Protein AF-A0A1D2M9I6-F1 (afdb_monomer_lite)

Radius of gyration: 25.7 Å; chains: 1; bounding box: 91×36×75 Å

Foldseek 3Di:
DDPDPVVPDDVPDDDDPVNVVVVCVVVPDDPVVVVVLVVVLVVLLVCLVVVPPVVVSLVVCVVVLAQDDLSNNLSLLLQCVPPDPVSVVSSLVSLVPHDPVRVVVLLVSLLVQCPDPDLSSVLSSLVSCLSSVPPVCLVVLLCCLPDPPDPNSVVSSLVSLVVDPNSVVSSVVVVCVVVVVVVVVVVPPDDDDDDDDDDDD

pLDDT: mean 81.78, std 19.04, range [29.3, 98.25]

Sequence (201 aa):
MQIMDEQRFRRNSIVTVFQFILFLRPYETSFKRLVDDVAEEELTIQKLSTIEKLDETLKDLTTSGSVPPKTVFVHLVRLLVHDDFDIRESVGQYFEESSCSRRRSIIQNCVEMLESDAPVDRHSSVILLTMLNSTETLDAIAYLAQTDPDSHVREVAKQMLLRQKEGDRMHQQLTLSTNGFQGLLARNGYYQSTFTSHKLL

Secondary structure (DSSP, 8-state):
-----GGGS-TT----HHHHHHHHGGG---HHHHHHHHHHHHHHHHHHHH-TTHHHHHHHHHHT-SPPPHHHHHHHHHGGG-S-HHHHHHHHHHHHT--HHHHHHHHHHHHHHTT-SSHHHHHHHHHHHHHHT-GGGHHHHHHHHHH-SSHHHHHHHHHHHHHSHHHHHHHHHHHHHHHHHHHHHHTTS------------

Organism: Orchesella cincta (NCBI:txid48709)

InterPro domains:
  IPR011989 Armadillo-like helical [G3DSA:1.25.10.10] (19-177)
  IPR016024 Armadillo-type fold [SSF48371] (63-163)
  IPR026136 RIPOR family member 3 [PTHR15829] (3-174)

Structure (mmCIF, N/CA/C/O backbone):
data_AF-A0A1D2M9I6-F1
#
_entry.id   AF-A0A1D2M9I6-F1
#
loop_
_atom_site.group_PDB
_atom_site.id
_atom_site.type_symbol
_atom_site.label_atom_id
_atom_site.label_alt_id
_atom_site.label_comp_id
_atom_site.label_asym_id
_atom_site.label_entity_id
_atom_site.label_seq_id
_atom_site.pdbx_PDB_ins_code
_atom_site.Cartn_x
_atom_site.Cartn_y
_atom_site.Cartn_z
_atom_site.occupancy
_atom_site.B_iso_or_equiv
_atom_site.auth_seq_id
_atom_site.auth_comp_id
_atom_site.auth_asym_id
_atom_site.auth_atom_id
_atom_site.pdbx_PDB_model_num
ATOM 1 N N . MET A 1 1 ? -8.710 22.067 -16.977 1.00 29.30 1 MET A N 1
ATOM 2 C CA . MET A 1 1 ? -8.657 21.494 -18.338 1.00 29.30 1 MET A CA 1
ATOM 3 C C . MET A 1 1 ? -8.969 20.017 -18.200 1.00 29.30 1 MET A C 1
ATOM 5 O O . MET A 1 1 ? -8.184 19.289 -17.614 1.00 29.30 1 MET A O 1
ATOM 9 N N . GLN A 1 2 ? -10.186 19.640 -18.576 1.00 42.81 2 GLN A N 1
ATOM 10 C CA . GLN A 1 2 ? -10.770 18.321 -18.362 1.00 42.81 2 GLN A CA 1
ATOM 11 C C . GLN A 1 2 ? -10.251 17.391 -19.461 1.00 42.81 2 GLN A C 1
ATOM 13 O O . GLN A 1 2 ? -10.673 17.497 -20.608 1.00 42.81 2 GLN A O 1
ATOM 18 N N . ILE A 1 3 ? -9.274 16.546 -19.140 1.00 41.72 3 ILE A N 1
ATOM 19 C CA . ILE A 1 3 ? -8.732 15.567 -20.085 1.00 41.72 3 ILE A CA 1
ATOM 20 C C . ILE A 1 3 ? -8.846 14.202 -19.430 1.00 41.72 3 ILE A C 1
ATOM 22 O O . ILE A 1 3 ? -7.914 13.734 -18.793 1.00 41.72 3 ILE A O 1
ATOM 26 N N . MET A 1 4 ? -10.051 13.648 -19.539 1.00 42.41 4 MET A N 1
ATOM 27 C CA . MET A 1 4 ? -10.369 12.252 -19.843 1.00 42.41 4 MET A CA 1
ATOM 28 C C . MET A 1 4 ? -11.854 12.069 -19.544 1.00 42.41 4 MET A C 1
ATOM 30 O O . MET A 1 4 ? -12.280 11.960 -18.401 1.00 42.41 4 MET A O 1
ATOM 34 N N . ASP A 1 5 ? -12.657 12.100 -20.601 1.00 40.44 5 ASP A N 1
ATOM 35 C CA . ASP A 1 5 ? -14.023 11.601 -20.553 1.00 40.44 5 ASP A CA 1
ATOM 36 C C . ASP A 1 5 ? -13.911 10.076 -20.404 1.00 40.44 5 ASP A C 1
ATOM 38 O O . ASP A 1 5 ? -13.690 9.368 -21.391 1.00 40.44 5 ASP A O 1
ATOM 42 N N . GLU A 1 6 ? -13.965 9.571 -19.165 1.00 46.25 6 GLU A N 1
ATOM 43 C CA . GLU A 1 6 ? -13.942 8.130 -18.843 1.00 46.25 6 GLU A CA 1
ATOM 44 C C . GLU A 1 6 ? -14.984 7.338 -19.656 1.00 46.25 6 GLU A C 1
ATOM 46 O O . GLU A 1 6 ? -14.835 6.139 -19.881 1.00 46.25 6 GLU A O 1
ATOM 51 N N . GLN A 1 7 ? -16.002 8.020 -20.190 1.00 46.25 7 GLN A N 1
ATOM 52 C CA . GLN A 1 7 ? -17.031 7.469 -21.071 1.00 46.25 7 GLN A CA 1
ATOM 53 C C . GLN A 1 7 ? -16.511 7.020 -22.450 1.00 46.25 7 GLN A C 1
ATOM 55 O O . GLN A 1 7 ? -17.190 6.250 -23.134 1.00 46.25 7 GLN A O 1
ATOM 60 N N . ARG A 1 8 ? -15.333 7.476 -22.910 1.00 48.75 8 ARG A N 1
ATOM 61 C CA . ARG A 1 8 ? -14.842 7.170 -24.272 1.00 48.75 8 ARG A CA 1
ATOM 62 C C . ARG A 1 8 ? -14.052 5.875 -24.402 1.00 48.75 8 ARG A C 1
ATOM 64 O O . ARG A 1 8 ? -13.964 5.351 -25.511 1.00 48.75 8 ARG A O 1
ATOM 71 N N . PHE A 1 9 ? -13.522 5.332 -23.312 1.00 49.16 9 PHE A N 1
ATOM 72 C CA . PHE A 1 9 ? -12.824 4.051 -23.332 1.00 49.16 9 PHE A CA 1
ATOM 73 C C . PHE A 1 9 ? -13.590 3.039 -22.496 1.00 49.16 9 PHE A C 1
ATOM 75 O O . PHE A 1 9 ? -13.481 2.994 -21.275 1.00 49.16 9 PHE A O 1
ATOM 82 N N . ARG A 1 10 ? -14.355 2.174 -23.172 1.00 54.56 10 ARG A N 1
ATOM 83 C CA . ARG A 1 10 ? -14.866 0.973 -22.511 1.00 54.56 10 ARG A CA 1
ATOM 84 C C . ARG A 1 10 ? -13.657 0.165 -22.038 1.00 54.56 10 ARG A C 1
ATOM 86 O O . ARG A 1 10 ? -12.736 -0.055 -22.835 1.00 54.56 10 ARG A O 1
ATOM 93 N N . ARG A 1 11 ? -13.666 -0.295 -20.782 1.00 51.25 11 ARG A N 1
ATOM 94 C CA . ARG A 1 11 ? -12.730 -1.329 -20.306 1.00 51.25 11 ARG A CA 1
ATOM 95 C C . ARG A 1 11 ? -12.695 -2.446 -21.368 1.00 51.25 11 ARG A C 1
ATOM 97 O O . ARG A 1 11 ? -13.758 -2.901 -21.787 1.00 51.25 11 ARG A O 1
ATOM 104 N N . ASN A 1 12 ? -11.500 -2.816 -21.837 1.00 58.47 12 ASN A N 1
ATOM 105 C CA . ASN A 1 12 ? -11.229 -3.791 -22.918 1.00 58.47 12 ASN A CA 1
ATOM 106 C C . ASN A 1 12 ? -11.384 -3.302 -24.376 1.00 58.47 12 ASN A C 1
ATOM 108 O O . ASN A 1 12 ? -11.627 -4.105 -25.278 1.00 58.47 12 ASN A O 1
ATOM 112 N N . SER A 1 13 ? -11.223 -2.007 -24.650 1.00 69.94 13 SER A N 1
ATOM 113 C CA . SER A 1 13 ? -11.160 -1.520 -26.037 1.00 69.94 13 SER A CA 1
ATOM 114 C C . SER A 1 13 ? -9.840 -1.930 -26.707 1.00 69.94 13 SER A C 1
ATOM 116 O O . SER A 1 13 ? -8.766 -1.584 -26.220 1.00 69.94 13 SER A O 1
ATOM 118 N N . ILE A 1 14 ? -9.910 -2.638 -27.839 1.00 77.81 14 ILE A N 1
ATOM 119 C CA . ILE A 1 14 ? -8.731 -2.942 -28.661 1.00 77.81 14 ILE A CA 1
ATOM 120 C C . ILE A 1 14 ? -8.276 -1.644 -29.331 1.00 77.81 14 ILE A C 1
ATOM 122 O O . ILE A 1 14 ? -8.992 -1.083 -30.161 1.00 77.81 14 ILE A O 1
ATOM 126 N N . VAL A 1 15 ? -7.082 -1.177 -28.975 1.00 78.19 15 VAL A N 1
ATOM 127 C CA . VAL A 1 15 ? -6.418 -0.049 -29.631 1.00 78.19 15 VAL A CA 1
ATOM 128 C C . VAL A 1 15 ? -5.265 -0.548 -30.481 1.00 78.19 15 VAL A C 1
ATOM 130 O O . VAL A 1 15 ? -4.521 -1.449 -30.101 1.00 78.19 15 VAL A O 1
ATOM 133 N N . THR A 1 16 ? -5.102 0.054 -31.650 1.00 83.44 16 THR A N 1
ATOM 134 C CA . THR A 1 16 ? -3.906 -0.167 -32.463 1.00 83.44 16 THR A CA 1
ATOM 135 C C . THR A 1 16 ? -2.711 0.552 -31.842 1.00 83.44 16 THR A C 1
ATOM 137 O O . THR A 1 16 ? -2.857 1.611 -31.227 1.00 83.44 16 THR A O 1
ATOM 140 N N . VAL A 1 17 ? -1.504 0.034 -32.084 1.00 76.06 17 VAL A N 1
ATOM 141 C CA . VAL A 1 17 ? -0.246 0.702 -31.701 1.00 76.06 17 VAL A CA 1
ATOM 142 C C . VAL A 1 17 ? -0.203 2.140 -32.237 1.00 76.06 17 VAL A C 1
ATOM 144 O O . VAL A 1 17 ? 0.244 3.048 -31.547 1.00 76.06 17 VAL A O 1
ATOM 147 N N . PHE A 1 18 ? -0.748 2.384 -33.433 1.00 76.69 18 PHE A N 1
ATOM 148 C CA . PHE A 1 18 ? -0.826 3.722 -34.019 1.00 76.69 18 PHE A CA 1
ATOM 149 C C . PHE A 1 18 ? -1.742 4.676 -33.234 1.00 76.69 18 PHE A C 1
ATOM 151 O O . PHE A 1 18 ? -1.353 5.810 -32.960 1.00 76.69 18 PHE A O 1
ATOM 158 N N . GLN A 1 19 ? -2.936 4.228 -32.829 1.00 82.12 19 GLN A N 1
ATOM 159 C CA . GLN A 1 19 ? -3.841 5.022 -31.984 1.00 82.12 19 GLN A CA 1
ATOM 160 C C . GLN A 1 19 ? -3.219 5.316 -30.617 1.00 82.12 19 GLN A C 1
ATOM 162 O O . GLN A 1 19 ? -3.353 6.430 -30.114 1.00 82.12 19 GLN A O 1
ATOM 167 N N . PHE A 1 20 ? -2.497 4.348 -30.053 1.00 75.69 20 PHE A N 1
ATOM 168 C CA . PHE A 1 20 ? -1.769 4.526 -28.803 1.00 75.69 20 PHE A CA 1
ATOM 169 C C . PHE A 1 20 ? -0.630 5.551 -28.942 1.00 75.69 20 PHE A C 1
ATOM 171 O O . PHE A 1 20 ? -0.528 6.472 -28.141 1.00 75.69 20 PHE A O 1
ATOM 178 N N . ILE A 1 21 ? 0.166 5.490 -30.015 1.00 74.06 21 ILE A N 1
ATOM 179 C CA . ILE A 1 21 ? 1.213 6.489 -30.298 1.00 74.06 21 ILE A CA 1
ATOM 180 C C . ILE A 1 21 ? 0.618 7.895 -30.477 1.00 74.06 21 ILE A C 1
ATOM 182 O O . ILE A 1 21 ? 1.176 8.870 -29.977 1.00 74.06 21 ILE A O 1
ATOM 186 N N . LEU A 1 22 ? -0.516 8.023 -31.175 1.00 78.06 22 LEU A N 1
ATOM 187 C CA . LEU A 1 22 ? -1.203 9.310 -31.325 1.00 78.06 22 LEU A CA 1
ATOM 188 C C . LEU A 1 22 ? -1.714 9.856 -29.991 1.00 78.06 22 LEU A C 1
ATOM 190 O O . LEU A 1 22 ? -1.636 11.063 -29.773 1.00 78.06 22 LEU A O 1
ATOM 194 N N . PHE A 1 23 ? -2.199 8.982 -29.108 1.00 75.81 23 PHE A N 1
ATOM 195 C CA . PHE A 1 23 ? -2.593 9.350 -27.752 1.00 75.81 23 PHE A CA 1
ATOM 196 C C . PHE A 1 23 ? -1.407 9.868 -26.933 1.00 75.81 23 PHE A C 1
ATOM 198 O O . PHE A 1 23 ? -1.563 10.826 -26.188 1.00 75.81 23 PHE A O 1
ATOM 205 N N . LEU A 1 24 ? -0.221 9.283 -27.109 1.00 72.31 24 LEU A N 1
ATOM 206 C CA . LEU A 1 24 ? 0.986 9.668 -26.376 1.00 72.31 24 LEU A CA 1
ATOM 207 C C . LEU A 1 24 ? 1.662 10.940 -26.906 1.00 72.31 24 LEU A C 1
ATOM 209 O O . LEU A 1 24 ? 2.415 11.585 -26.182 1.00 72.31 24 LEU A O 1
ATOM 213 N N . ARG A 1 25 ? 1.376 11.335 -28.152 1.00 72.31 25 ARG A N 1
ATOM 214 C CA . ARG A 1 25 ? 1.980 12.501 -28.819 1.00 72.31 25 ARG A CA 1
ATOM 215 C C . ARG A 1 25 ? 1.940 13.814 -28.002 1.00 72.31 25 ARG A C 1
ATOM 217 O O . ARG A 1 25 ? 2.932 14.533 -28.066 1.00 72.31 25 ARG A O 1
ATOM 224 N N . PRO A 1 26 ? 0.874 14.157 -27.249 1.00 71.25 26 PRO A N 1
ATOM 225 C CA . PRO A 1 26 ? 0.827 15.377 -26.438 1.00 71.25 26 PRO A CA 1
ATOM 226 C C . PRO A 1 26 ? 1.723 15.355 -25.193 1.00 71.25 26 PRO A C 1
ATOM 228 O O . PRO A 1 26 ? 1.931 16.404 -24.597 1.00 71.25 26 PRO A O 1
ATOM 231 N N . TYR A 1 27 ? 2.216 14.186 -24.775 1.00 67.62 27 TYR A N 1
ATOM 232 C CA . TYR A 1 27 ? 2.941 14.027 -23.513 1.00 67.62 27 TYR A CA 1
ATOM 233 C C . TYR A 1 27 ? 4.459 14.221 -23.652 1.00 67.62 27 TYR A C 1
ATOM 235 O O . TYR A 1 27 ? 5.160 14.079 -22.660 1.00 67.62 27 TYR A O 1
ATOM 243 N N . GLU A 1 28 ? 4.971 14.515 -24.858 1.00 65.38 28 GLU 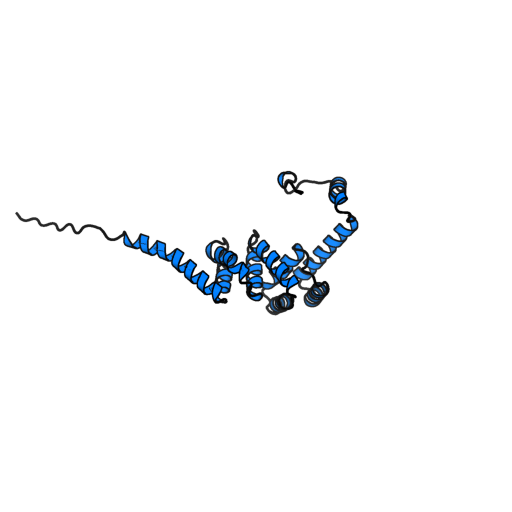A N 1
ATOM 244 C CA . GLU A 1 28 ? 6.403 14.696 -25.203 1.00 65.38 28 GLU A CA 1
ATOM 245 C C . GLU A 1 28 ? 7.358 13.555 -24.778 1.00 65.38 28 GLU A C 1
ATOM 247 O O . GLU A 1 28 ? 8.551 13.576 -25.082 1.00 65.38 28 GLU A O 1
ATOM 252 N N . THR A 1 29 ? 6.842 12.502 -24.147 1.00 68.62 29 THR A N 1
ATOM 253 C CA . THR A 1 29 ? 7.579 11.303 -23.767 1.00 68.62 29 THR A CA 1
ATOM 254 C C . THR A 1 29 ? 7.675 10.363 -24.962 1.00 68.62 29 THR A C 1
ATOM 256 O O . THR A 1 29 ? 6.676 10.043 -25.612 1.00 68.62 29 THR A O 1
ATOM 259 N N . SER A 1 30 ? 8.883 9.886 -25.270 1.00 78.94 30 SER A N 1
ATOM 260 C CA . SER A 1 30 ? 9.040 8.874 -26.313 1.00 78.94 30 SER A CA 1
ATOM 261 C C . SER A 1 30 ? 8.327 7.584 -25.892 1.00 78.94 30 SER A C 1
ATOM 263 O O . SER A 1 30 ? 8.414 7.163 -24.741 1.00 78.94 30 SER A O 1
ATOM 265 N N . PHE A 1 31 ? 7.641 6.924 -26.831 1.00 78.00 31 PHE A N 1
ATOM 266 C CA . PHE A 1 31 ? 7.010 5.620 -26.582 1.00 78.00 31 PHE A CA 1
ATOM 267 C C . PHE A 1 31 ? 7.999 4.620 -25.967 1.00 78.00 31 PHE A C 1
ATOM 269 O O . PHE A 1 31 ? 7.638 3.881 -25.061 1.00 78.00 31 PHE A O 1
ATOM 276 N N . LYS A 1 32 ? 9.265 4.659 -26.410 1.00 82.12 32 LYS A N 1
ATOM 277 C CA . LYS A 1 32 ? 10.344 3.851 -25.838 1.00 82.12 32 LYS A CA 1
ATOM 278 C C . LYS A 1 32 ? 10.474 4.073 -24.331 1.00 82.12 32 LYS A C 1
ATOM 280 O O . LYS A 1 32 ? 10.473 3.102 -23.596 1.00 82.12 32 LYS A O 1
ATOM 285 N N . ARG A 1 33 ? 10.536 5.329 -23.881 1.00 84.00 33 ARG A N 1
ATOM 286 C CA . ARG A 1 33 ? 10.664 5.646 -22.457 1.00 84.00 33 ARG A CA 1
ATOM 287 C C . ARG A 1 33 ? 9.474 5.133 -21.649 1.00 84.00 33 ARG A C 1
ATOM 289 O O . ARG A 1 33 ? 9.686 4.563 -20.600 1.00 84.00 33 ARG A O 1
ATOM 296 N N . LEU A 1 34 ? 8.252 5.252 -22.165 1.00 81.88 34 LEU A N 1
ATOM 297 C CA . LEU A 1 34 ? 7.074 4.705 -21.477 1.00 81.88 34 LEU A CA 1
ATOM 298 C C . LEU A 1 34 ? 7.120 3.178 -21.364 1.00 81.88 34 LEU A C 1
ATOM 300 O O . LEU A 1 34 ? 6.728 2.629 -20.343 1.00 81.88 34 LEU A O 1
ATOM 304 N N . VAL A 1 35 ? 7.585 2.492 -22.411 1.00 84.94 35 VAL A N 1
ATOM 305 C CA . VAL A 1 35 ? 7.782 1.037 -22.372 1.00 84.94 35 VAL A CA 1
ATOM 306 C C . VAL A 1 35 ? 8.876 0.664 -21.375 1.00 84.94 35 VAL A C 1
ATOM 308 O O . VAL A 1 35 ? 8.693 -0.293 -20.632 1.00 84.94 35 VAL A O 1
ATOM 311 N N . ASP A 1 36 ? 9.978 1.416 -21.345 1.00 88.25 36 ASP A N 1
ATOM 312 C CA . ASP A 1 36 ? 11.067 1.206 -20.391 1.00 88.25 36 ASP A CA 1
ATOM 313 C C . ASP A 1 36 ? 10.571 1.427 -18.945 1.00 88.25 36 ASP A C 1
ATOM 315 O O . ASP A 1 36 ? 10.758 0.546 -18.113 1.00 88.25 36 ASP A O 1
ATOM 319 N N . ASP A 1 37 ? 9.850 2.523 -18.671 1.00 87.88 37 ASP A N 1
ATOM 320 C CA . ASP A 1 37 ? 9.292 2.847 -17.347 1.00 87.88 37 ASP A CA 1
ATOM 321 C C . ASP A 1 37 ? 8.338 1.731 -16.862 1.00 87.88 37 ASP A C 1
ATOM 323 O O . ASP A 1 37 ? 8.448 1.247 -15.736 1.00 87.88 37 ASP A O 1
ATOM 327 N N . VAL A 1 38 ? 7.438 1.249 -17.732 1.00 88.38 38 VAL A N 1
ATOM 328 C CA . VAL A 1 38 ? 6.525 0.135 -17.407 1.00 88.38 38 VAL A CA 1
ATOM 329 C C . VAL A 1 38 ? 7.288 -1.174 -17.182 1.00 88.38 38 VAL A C 1
ATOM 331 O O . VAL A 1 38 ? 6.933 -1.947 -16.294 1.00 88.38 38 VAL A O 1
ATOM 334 N N . ALA A 1 39 ? 8.334 -1.444 -17.966 1.00 91.38 39 ALA A N 1
ATOM 335 C CA . ALA A 1 39 ? 9.158 -2.635 -17.786 1.00 91.38 39 ALA A CA 1
ATOM 336 C C . ALA A 1 39 ? 9.945 -2.595 -16.465 1.00 91.38 39 ALA A C 1
ATOM 338 O O . ALA A 1 39 ? 10.082 -3.626 -15.807 1.00 91.38 39 ALA A O 1
ATOM 339 N N . GLU A 1 40 ? 10.435 -1.422 -16.057 1.00 91.75 40 GLU A N 1
ATOM 340 C CA . GLU A 1 40 ? 11.099 -1.212 -14.768 1.00 91.75 40 GLU A CA 1
ATOM 341 C C . GLU A 1 40 ? 10.129 -1.375 -13.586 1.00 91.75 40 GLU A C 1
ATOM 343 O O . GLU A 1 40 ? 10.474 -2.025 -12.592 1.00 91.75 40 GLU A O 1
ATOM 348 N N . GLU A 1 41 ? 8.905 -0.846 -13.699 1.00 93.25 41 GLU A N 1
ATOM 349 C CA . GLU A 1 41 ? 7.839 -1.065 -12.714 1.00 93.25 41 GLU A CA 1
ATOM 350 C C . GLU A 1 41 ? 7.522 -2.556 -12.558 1.00 93.25 41 GLU A C 1
ATOM 352 O O . GLU A 1 41 ? 7.543 -3.074 -11.440 1.00 93.25 41 GLU A O 1
ATOM 357 N N . GLU A 1 42 ? 7.289 -3.261 -13.669 1.00 93.62 42 GLU A N 1
ATOM 358 C CA . GLU A 1 42 ? 6.959 -4.689 -13.662 1.00 93.62 42 GLU A CA 1
ATOM 359 C C . GLU A 1 42 ? 8.106 -5.533 -13.096 1.00 93.62 42 GLU A C 1
ATOM 361 O O . GLU A 1 42 ? 7.886 -6.412 -12.262 1.00 93.62 42 GLU A O 1
ATOM 366 N N . LEU A 1 43 ? 9.353 -5.228 -13.470 1.00 93.75 43 LEU A N 1
ATOM 367 C CA . LEU A 1 43 ? 10.528 -5.893 -12.908 1.00 93.75 43 LEU A CA 1
ATOM 368 C C . LEU A 1 43 ? 10.610 -5.693 -11.389 1.00 93.75 43 LEU A C 1
ATOM 370 O O . LEU A 1 43 ? 10.945 -6.623 -10.652 1.00 93.75 43 LEU A O 1
ATOM 374 N N . THR A 1 44 ? 10.303 -4.489 -10.908 1.00 94.44 44 THR A N 1
ATOM 375 C CA . THR A 1 44 ? 10.290 -4.189 -9.472 1.00 94.44 44 THR A CA 1
ATOM 376 C C . THR A 1 44 ? 9.176 -4.958 -8.764 1.00 94.44 44 THR A C 1
ATOM 378 O O . THR A 1 44 ? 9.417 -5.561 -7.720 1.00 94.44 44 THR A O 1
ATOM 381 N N . ILE A 1 45 ? 7.979 -5.017 -9.351 1.00 94.69 45 ILE A N 1
ATOM 382 C CA . ILE A 1 45 ? 6.852 -5.805 -8.832 1.00 94.69 45 ILE A CA 1
ATOM 383 C C . ILE A 1 45 ? 7.208 -7.291 -8.764 1.00 94.69 45 ILE A C 1
ATOM 385 O O . ILE A 1 45 ? 6.911 -7.943 -7.761 1.00 94.69 45 ILE A O 1
ATOM 389 N N . GLN A 1 46 ? 7.884 -7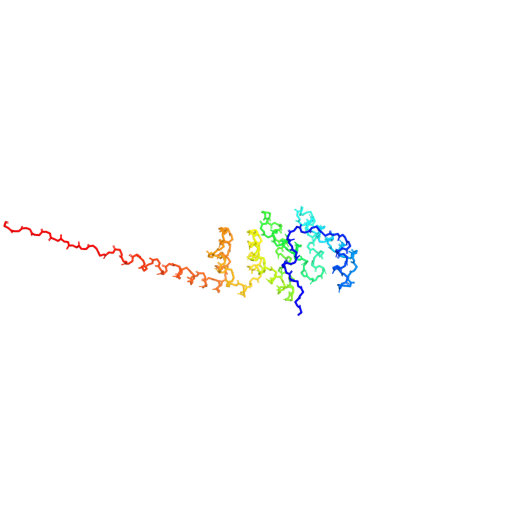.831 -9.777 1.00 93.69 46 GLN A N 1
ATOM 390 C CA . GLN A 1 46 ? 8.322 -9.224 -9.790 1.00 93.69 46 GLN A CA 1
ATOM 391 C C . GLN A 1 46 ? 9.305 -9.527 -8.648 1.00 93.69 46 GLN A C 1
ATOM 393 O O . GLN A 1 46 ? 9.150 -10.537 -7.955 1.00 93.69 46 GLN A O 1
ATOM 398 N N . LYS A 1 47 ? 10.281 -8.640 -8.402 1.00 94.31 47 LYS A N 1
ATOM 399 C CA . LYS A 1 47 ? 11.199 -8.756 -7.253 1.00 94.31 47 LYS A CA 1
ATOM 400 C C . LYS A 1 47 ? 10.444 -8.723 -5.925 1.00 94.31 47 LYS A C 1
ATOM 402 O O . LYS A 1 47 ? 10.636 -9.603 -5.096 1.00 94.31 47 LYS A O 1
ATOM 407 N N . LEU A 1 48 ? 9.526 -7.770 -5.749 1.00 94.50 48 LEU A N 1
ATOM 408 C CA . LEU A 1 48 ? 8.699 -7.681 -4.540 1.00 94.50 48 LEU A CA 1
ATOM 409 C C . LEU A 1 48 ? 7.807 -8.916 -4.343 1.00 94.50 48 LEU A C 1
ATOM 411 O O . LEU A 1 48 ? 7.599 -9.340 -3.214 1.00 94.50 48 LEU A O 1
ATOM 415 N N . SER A 1 49 ? 7.304 -9.509 -5.428 1.00 90.88 49 SER A N 1
ATOM 416 C CA . SER A 1 49 ? 6.401 -10.669 -5.375 1.00 90.88 49 SER A CA 1
ATOM 417 C C . SER A 1 49 ? 7.126 -11.981 -5.068 1.00 90.88 49 SER A C 1
ATOM 419 O O . SER A 1 49 ? 6.575 -12.850 -4.401 1.00 90.88 49 SER A O 1
ATOM 421 N N . THR A 1 50 ? 8.352 -12.138 -5.569 1.00 91.50 50 THR A N 1
ATOM 422 C CA . THR A 1 50 ? 9.220 -13.290 -5.256 1.00 91.50 50 THR A CA 1
ATOM 423 C C . THR A 1 50 ? 9.951 -13.118 -3.932 1.00 91.50 50 THR A C 1
ATOM 425 O O . THR A 1 50 ? 10.433 -14.096 -3.368 1.00 91.50 50 THR A O 1
ATOM 428 N N . ILE A 1 51 ? 10.024 -11.877 -3.439 1.00 91.31 51 ILE A N 1
ATOM 429 C CA . ILE A 1 51 ? 10.710 -11.478 -2.208 1.00 91.31 51 ILE A CA 1
ATOM 430 C C . ILE A 1 51 ? 12.228 -11.751 -2.280 1.00 91.31 51 ILE A C 1
ATOM 432 O O . ILE A 1 51 ? 12.981 -11.538 -1.328 1.00 91.31 51 ILE A O 1
ATOM 436 N N . GLU A 1 52 ? 12.716 -12.152 -3.457 1.00 83.62 52 GLU A N 1
ATOM 437 C CA . GLU A 1 52 ? 14.129 -12.299 -3.748 1.00 83.62 52 GLU A CA 1
ATOM 438 C C . GLU A 1 52 ? 14.786 -10.922 -3.708 1.00 83.62 52 GLU A C 1
ATOM 440 O O . GLU A 1 52 ? 14.392 -10.003 -4.429 1.00 83.62 52 GLU A O 1
ATOM 445 N N . LYS A 1 53 ? 15.824 -10.783 -2.875 1.00 88.56 53 LYS A N 1
ATOM 446 C CA . LYS A 1 53 ? 16.595 -9.537 -2.749 1.00 88.56 53 LYS A CA 1
ATOM 447 C C . LYS A 1 53 ? 15.717 -8.346 -2.337 1.00 88.56 53 LYS A C 1
ATOM 449 O O . LYS A 1 53 ? 15.901 -7.230 -2.835 1.00 88.56 53 LYS A O 1
ATOM 454 N N . LEU A 1 54 ? 14.772 -8.578 -1.422 1.00 94.25 54 LEU A N 1
ATOM 455 C CA . LEU A 1 54 ? 13.921 -7.530 -0.856 1.00 94.25 54 LEU A CA 1
ATOM 456 C C . LEU A 1 54 ? 14.754 -6.346 -0.353 1.00 94.25 54 LEU A C 1
ATOM 458 O O . LEU A 1 54 ? 14.494 -5.221 -0.759 1.00 94.25 54 LEU A O 1
ATOM 462 N N . ASP A 1 55 ? 15.808 -6.598 0.424 1.00 93.31 55 ASP A N 1
ATOM 463 C CA . ASP A 1 55 ? 16.657 -5.536 0.978 1.00 93.31 55 ASP A CA 1
ATOM 464 C C . ASP A 1 55 ? 17.348 -4.693 -0.104 1.00 93.31 55 ASP A C 1
ATOM 466 O O . ASP A 1 55 ? 17.411 -3.468 0.005 1.00 93.31 55 ASP A O 1
ATOM 470 N N . GLU A 1 56 ? 17.835 -5.323 -1.182 1.00 93.88 56 GLU A N 1
ATOM 471 C CA . GLU A 1 56 ? 18.403 -4.598 -2.328 1.00 93.88 56 GLU A CA 1
ATOM 472 C C . GLU A 1 56 ? 17.329 -3.727 -2.993 1.00 93.88 56 GLU A C 1
ATOM 474 O O . GLU A 1 56 ? 17.560 -2.551 -3.264 1.00 93.88 56 GLU A O 1
ATOM 479 N N . THR A 1 57 ? 16.128 -4.280 -3.180 1.00 95.25 57 THR A N 1
ATOM 480 C CA . THR A 1 57 ? 14.997 -3.570 -3.790 1.00 95.25 57 THR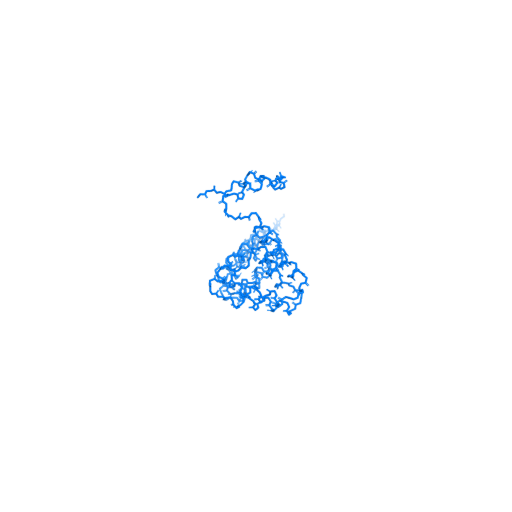 A CA 1
ATOM 481 C C . THR A 1 57 ? 14.553 -2.381 -2.933 1.00 95.25 57 THR A C 1
ATOM 483 O O . THR A 1 57 ? 14.364 -1.284 -3.453 1.00 95.25 57 THR A O 1
ATOM 486 N N . LEU A 1 58 ? 14.434 -2.551 -1.612 1.00 94.94 58 LEU A N 1
ATOM 487 C CA . LEU A 1 58 ? 14.091 -1.468 -0.686 1.00 94.94 58 LEU A CA 1
ATOM 488 C C . LEU A 1 58 ? 15.162 -0.375 -0.688 1.00 94.94 58 LEU A C 1
ATOM 490 O O . LEU A 1 58 ? 14.832 0.811 -0.710 1.00 94.94 58 LEU A O 1
ATOM 494 N N . LYS A 1 59 ? 16.442 -0.756 -0.729 1.00 92.75 59 LYS A N 1
ATOM 495 C CA . LYS A 1 59 ? 17.560 0.189 -0.813 1.00 92.75 59 LYS A CA 1
ATOM 496 C C . LYS A 1 59 ? 17.532 1.003 -2.110 1.00 92.75 59 LYS A C 1
ATOM 498 O O . LYS A 1 59 ? 17.730 2.222 -2.062 1.00 92.75 59 LYS A O 1
ATOM 503 N N . ASP A 1 60 ? 17.262 0.366 -3.246 1.00 92.00 60 ASP A N 1
ATOM 504 C CA . ASP A 1 60 ? 17.116 1.042 -4.541 1.00 92.00 60 ASP A CA 1
ATOM 505 C C . ASP A 1 60 ? 15.956 2.053 -4.498 1.00 92.00 60 ASP A C 1
ATOM 507 O O . ASP A 1 60 ? 16.116 3.222 -4.867 1.00 92.00 60 ASP A O 1
ATOM 511 N N . LEU A 1 61 ? 14.810 1.643 -3.944 1.00 92.19 61 LEU A N 1
ATOM 512 C CA . LEU A 1 61 ? 13.638 2.505 -3.781 1.00 92.19 61 LEU A CA 1
ATOM 513 C C . LEU A 1 61 ? 13.907 3.694 -2.851 1.00 92.19 61 LEU A C 1
ATOM 515 O O . LEU A 1 61 ? 13.496 4.816 -3.157 1.00 92.19 61 LEU A O 1
ATOM 519 N N . THR A 1 62 ? 14.618 3.488 -1.741 1.00 89.94 62 THR A N 1
ATOM 520 C CA . THR A 1 62 ? 15.016 4.568 -0.825 1.00 89.94 62 THR A CA 1
ATOM 521 C C . THR A 1 62 ? 15.962 5.557 -1.503 1.00 89.94 62 THR A C 1
ATOM 523 O O . THR A 1 62 ? 15.799 6.768 -1.345 1.00 89.94 62 THR A O 1
ATOM 526 N N . THR A 1 63 ? 16.896 5.066 -2.323 1.00 87.75 63 THR A N 1
ATOM 527 C CA . THR A 1 63 ? 17.867 5.903 -3.050 1.00 87.75 63 THR A CA 1
ATOM 528 C C . THR A 1 63 ? 17.188 6.846 -4.049 1.00 87.75 63 THR A C 1
ATOM 530 O O . THR A 1 63 ? 17.660 7.963 -4.254 1.00 87.75 63 THR A O 1
ATOM 533 N N . SER A 1 64 ? 16.040 6.453 -4.617 1.00 83.50 64 SER A N 1
ATOM 534 C CA . SER A 1 64 ? 15.251 7.322 -5.505 1.00 83.50 64 SER A CA 1
ATOM 535 C C . SER A 1 64 ? 14.734 8.600 -4.819 1.00 83.50 64 SER A C 1
ATOM 537 O O . SER A 1 64 ? 14.407 9.576 -5.493 1.00 83.50 64 SER A O 1
ATOM 539 N N . GLY A 1 65 ? 14.613 8.596 -3.483 1.00 80.00 65 GLY A N 1
ATOM 540 C CA . GLY A 1 65 ? 14.128 9.721 -2.676 1.00 80.00 65 GLY A CA 1
ATOM 541 C C . GLY A 1 65 ? 12.636 10.051 -2.831 1.00 80.00 65 GLY A C 1
ATOM 542 O O . GLY A 1 65 ? 12.120 10.905 -2.106 1.00 80.00 65 GLY A O 1
ATOM 543 N N . SER A 1 66 ? 11.926 9.379 -3.740 1.00 87.62 66 SER A N 1
ATOM 544 C CA . SER A 1 66 ? 10.508 9.603 -4.030 1.00 87.62 66 SER A CA 1
ATOM 545 C C . SER A 1 66 ? 9.636 8.430 -3.564 1.00 87.62 66 SER A C 1
ATOM 547 O O . SER A 1 66 ? 10.126 7.420 -3.047 1.00 87.62 66 SER A O 1
ATOM 549 N N . VAL A 1 67 ? 8.314 8.595 -3.641 1.00 91.75 67 VAL A N 1
ATOM 550 C CA . VAL A 1 67 ? 7.388 7.463 -3.496 1.00 91.75 67 VAL A CA 1
ATOM 551 C C . VAL A 1 67 ? 7.372 6.725 -4.835 1.00 91.75 67 VAL A C 1
ATOM 553 O O . VAL A 1 67 ? 7.266 7.399 -5.862 1.00 91.75 67 VAL A O 1
ATOM 556 N N . PRO A 1 68 ? 7.490 5.386 -4.849 1.00 93.56 68 PRO A N 1
ATOM 557 C CA . PRO A 1 68 ? 7.458 4.627 -6.092 1.00 93.56 68 PRO A CA 1
ATOM 558 C C . PRO A 1 68 ? 6.125 4.804 -6.836 1.00 93.56 68 PRO A C 1
ATOM 560 O O . PRO A 1 68 ? 5.130 5.213 -6.227 1.00 93.56 68 PRO A O 1
ATOM 563 N N . PRO A 1 69 ? 6.077 4.458 -8.135 1.00 93.25 69 PRO A N 1
ATOM 564 C CA . PRO A 1 69 ? 4.832 4.422 -8.893 1.00 93.25 69 PRO A CA 1
ATOM 565 C C . PRO A 1 69 ? 3.740 3.626 -8.175 1.00 93.25 69 PRO A C 1
ATOM 567 O O . PRO A 1 69 ? 4.021 2.660 -7.463 1.00 93.25 69 PRO A O 1
ATOM 570 N N . LYS A 1 70 ? 2.477 4.027 -8.357 1.00 92.62 70 LYS A N 1
ATOM 571 C CA . LYS A 1 70 ? 1.336 3.513 -7.576 1.00 92.62 70 LYS A CA 1
ATOM 572 C C . LYS A 1 70 ? 1.205 1.983 -7.630 1.00 92.62 70 LYS A C 1
ATOM 574 O O . LYS A 1 70 ? 0.885 1.356 -6.627 1.00 92.62 70 LYS A O 1
ATOM 579 N N . THR A 1 71 ? 1.488 1.384 -8.781 1.00 92.12 71 THR A N 1
ATOM 580 C CA . THR A 1 71 ? 1.513 -0.070 -9.019 1.00 92.12 71 THR A CA 1
ATOM 581 C C . THR A 1 71 ? 2.525 -0.782 -8.115 1.00 92.12 71 THR A C 1
ATOM 583 O O . THR A 1 71 ? 2.173 -1.737 -7.421 1.00 92.12 71 THR A O 1
ATOM 586 N N . VAL A 1 72 ? 3.758 -0.278 -8.061 1.00 96.12 72 VAL A N 1
ATOM 587 C CA . VAL A 1 72 ? 4.838 -0.761 -7.188 1.00 96.12 72 VAL A CA 1
ATOM 588 C C . VAL A 1 72 ? 4.508 -0.490 -5.719 1.00 96.12 72 VAL A C 1
ATOM 590 O O . VAL A 1 72 ? 4.663 -1.374 -4.879 1.00 96.12 72 VAL A O 1
ATOM 593 N N . PHE A 1 73 ? 4.006 0.709 -5.406 1.00 97.06 73 PHE A N 1
ATOM 594 C CA . PHE A 1 73 ? 3.616 1.106 -4.053 1.00 97.06 73 PHE A CA 1
ATOM 595 C C . PHE A 1 73 ? 2.592 0.140 -3.452 1.00 97.06 73 PHE A C 1
ATOM 597 O O . PHE A 1 73 ? 2.795 -0.335 -2.341 1.00 97.06 73 PHE A O 1
ATOM 604 N N . VAL A 1 74 ? 1.535 -0.211 -4.190 1.00 96.94 74 VAL A N 1
ATOM 605 C CA . VAL A 1 74 ? 0.513 -1.160 -3.716 1.00 96.94 74 VAL A CA 1
ATOM 606 C C . VAL A 1 74 ? 1.129 -2.521 -3.381 1.00 96.94 74 VAL A C 1
ATOM 608 O O . VAL A 1 74 ? 0.843 -3.069 -2.319 1.00 96.94 74 VAL A O 1
ATOM 611 N N . HIS A 1 75 ? 2.005 -3.057 -4.238 1.00 96.69 75 HIS A N 1
ATOM 612 C CA . HIS A 1 75 ? 2.683 -4.332 -3.966 1.00 96.69 75 HIS A CA 1
ATOM 613 C C . HIS A 1 75 ? 3.577 -4.251 -2.733 1.00 96.69 75 HIS A C 1
ATOM 615 O O . HIS A 1 75 ? 3.569 -5.162 -1.911 1.00 96.69 75 HIS A O 1
ATOM 621 N N . LEU A 1 76 ? 4.293 -3.142 -2.573 1.00 97.06 76 LEU A N 1
ATOM 622 C CA . LEU A 1 76 ? 5.139 -2.911 -1.414 1.00 97.06 76 LEU A CA 1
ATOM 623 C C . LEU A 1 76 ? 4.324 -2.830 -0.116 1.00 97.06 76 LEU A C 1
ATOM 625 O O . LEU A 1 76 ? 4.666 -3.484 0.861 1.00 97.06 76 LEU A O 1
ATOM 629 N N . VAL A 1 77 ? 3.218 -2.083 -0.104 1.00 97.88 77 VAL A N 1
ATOM 630 C CA . VAL A 1 77 ? 2.347 -1.955 1.076 1.00 97.88 77 VAL A CA 1
ATOM 631 C C . VAL A 1 77 ? 1.715 -3.299 1.444 1.00 97.88 77 VAL A C 1
ATOM 633 O O . VAL A 1 77 ? 1.658 -3.634 2.624 1.00 97.88 77 VAL A O 1
ATOM 636 N N . ARG A 1 78 ? 1.324 -4.125 0.461 1.00 97.62 78 ARG A N 1
ATOM 637 C CA . ARG A 1 78 ? 0.806 -5.486 0.704 1.00 97.62 78 ARG A CA 1
ATOM 638 C C . ARG A 1 78 ? 1.782 -6.379 1.469 1.00 97.62 78 ARG A C 1
ATOM 640 O O . ARG A 1 78 ? 1.335 -7.263 2.193 1.00 97.62 78 ARG A O 1
ATOM 647 N N . LEU A 1 79 ? 3.090 -6.150 1.372 1.00 97.69 79 LEU A N 1
ATOM 648 C CA . LEU A 1 79 ? 4.066 -6.928 2.139 1.00 97.69 79 LEU A CA 1
ATOM 649 C C . LEU A 1 79 ? 3.963 -6.688 3.657 1.00 97.69 79 LEU A C 1
ATOM 651 O O . LEU A 1 79 ? 4.412 -7.528 4.429 1.00 97.69 79 LEU A O 1
ATOM 655 N N . LEU A 1 80 ? 3.291 -5.623 4.113 1.00 97.19 80 LEU A N 1
ATOM 656 C CA . LEU A 1 80 ? 3.010 -5.394 5.538 1.00 97.19 80 LEU A CA 1
ATOM 657 C C . LEU A 1 80 ? 2.014 -6.397 6.142 1.00 97.19 80 LEU A C 1
ATOM 659 O O . LEU A 1 80 ? 1.905 -6.475 7.363 1.00 97.19 80 LEU A O 1
ATOM 663 N N . VAL A 1 81 ? 1.294 -7.163 5.316 1.00 95.88 81 VAL A N 1
ATOM 664 C CA . VAL A 1 81 ? 0.419 -8.264 5.762 1.00 95.88 81 VAL A CA 1
ATOM 665 C C . VAL A 1 81 ? 0.986 -9.643 5.412 1.00 95.88 81 VAL A C 1
ATOM 667 O O . VAL A 1 81 ? 0.274 -10.636 5.519 1.00 95.88 81 VAL A O 1
ATOM 670 N N . HIS A 1 82 ? 2.248 -9.717 4.979 1.00 95.94 82 HIS A N 1
ATOM 671 C CA . HIS A 1 82 ? 2.922 -10.984 4.695 1.00 95.94 82 HIS A CA 1
ATOM 672 C C . HIS A 1 82 ? 3.061 -11.831 5.971 1.00 95.94 82 HIS A C 1
ATOM 674 O O . HIS A 1 82 ? 3.171 -11.261 7.051 1.00 95.94 82 HIS A O 1
ATOM 680 N N . ASP A 1 83 ? 3.089 -13.165 5.877 1.00 94.44 83 ASP A N 1
ATOM 681 C CA . ASP A 1 83 ? 3.141 -14.058 7.054 1.00 94.44 83 ASP A CA 1
ATOM 682 C C . ASP A 1 83 ? 4.479 -13.984 7.809 1.00 94.44 83 ASP A C 1
ATOM 684 O O . ASP A 1 83 ? 4.529 -14.069 9.040 1.00 94.44 83 ASP A O 1
ATOM 688 N N . ASP A 1 84 ? 5.562 -13.758 7.073 1.00 95.94 84 ASP A N 1
ATOM 689 C CA . ASP A 1 84 ? 6.913 -13.611 7.614 1.00 95.94 84 ASP A CA 1
ATOM 690 C C . ASP A 1 84 ? 7.099 -12.266 8.339 1.00 95.94 84 ASP A C 1
ATOM 692 O O . ASP A 1 84 ? 6.805 -11.201 7.790 1.00 95.94 84 ASP A O 1
ATOM 696 N N . PHE A 1 85 ? 7.588 -12.323 9.579 1.00 95.50 85 PHE A N 1
ATOM 697 C CA . PHE A 1 85 ? 7.853 -11.143 10.398 1.00 95.50 85 PHE A CA 1
ATOM 698 C C . PHE A 1 85 ? 8.990 -10.288 9.844 1.00 95.50 85 PHE A C 1
ATOM 700 O O . PHE A 1 85 ? 8.832 -9.069 9.807 1.00 95.50 85 PHE A O 1
ATOM 707 N N . ASP A 1 86 ? 10.071 -10.905 9.369 1.00 95.56 86 ASP A N 1
ATOM 708 C CA . ASP A 1 86 ? 11.269 -10.189 8.923 1.00 95.56 86 ASP A CA 1
ATOM 709 C C . ASP A 1 86 ? 10.940 -9.347 7.681 1.00 95.56 86 ASP A C 1
ATOM 711 O O . ASP A 1 86 ? 11.328 -8.186 7.569 1.00 95.56 86 ASP A O 1
ATOM 715 N N . ILE A 1 87 ? 10.102 -9.885 6.787 1.00 96.62 87 ILE A N 1
ATOM 716 C CA . ILE A 1 87 ? 9.596 -9.162 5.610 1.00 96.62 87 ILE A CA 1
ATOM 717 C C . ILE A 1 87 ? 8.763 -7.946 6.029 1.00 96.62 87 ILE A C 1
ATOM 719 O O . ILE A 1 87 ? 8.963 -6.847 5.503 1.00 96.62 87 ILE A O 1
ATOM 723 N N . ARG A 1 88 ? 7.835 -8.118 6.982 1.00 96.38 88 ARG A N 1
ATOM 724 C CA . ARG A 1 88 ? 7.015 -7.004 7.483 1.00 96.38 88 ARG A CA 1
ATOM 725 C C . ARG A 1 88 ? 7.872 -5.934 8.154 1.00 96.38 88 ARG A C 1
ATOM 727 O O . ARG A 1 88 ? 7.601 -4.750 7.967 1.00 96.38 88 ARG A O 1
ATOM 734 N N . GLU A 1 89 ? 8.879 -6.338 8.924 1.00 95.69 89 GLU A N 1
ATOM 735 C CA . GLU A 1 89 ? 9.784 -5.423 9.616 1.00 95.69 89 GLU A CA 1
ATOM 736 C C . GLU A 1 89 ? 10.618 -4.605 8.622 1.00 95.69 89 GLU A C 1
ATOM 738 O O . GLU A 1 89 ? 10.588 -3.375 8.690 1.00 95.69 89 GLU A O 1
ATOM 743 N N . SER A 1 90 ? 11.269 -5.247 7.647 1.00 95.62 90 SER A N 1
ATOM 744 C CA . SER A 1 90 ? 12.068 -4.553 6.625 1.00 95.62 90 SER A CA 1
ATOM 745 C C . SER A 1 90 ? 11.239 -3.543 5.826 1.00 95.62 90 SER A C 1
ATOM 747 O O . SER A 1 90 ? 11.651 -2.401 5.611 1.00 95.62 90 SER A O 1
ATOM 749 N N . VAL A 1 91 ? 10.030 -3.931 5.408 1.00 97.00 91 VAL A N 1
ATOM 750 C CA . VAL A 1 91 ? 9.118 -3.032 4.682 1.00 97.00 91 VAL A CA 1
ATOM 751 C C . VAL A 1 91 ? 8.614 -1.907 5.589 1.00 97.00 91 VAL A C 1
ATOM 753 O O . VAL A 1 91 ? 8.474 -0.767 5.145 1.00 97.00 91 VAL A O 1
ATOM 756 N N . GLY A 1 92 ? 8.377 -2.199 6.866 1.00 96.19 92 GLY A N 1
ATOM 757 C CA . GLY A 1 92 ? 8.017 -1.208 7.870 1.00 96.19 92 GLY A CA 1
ATOM 758 C C . GLY A 1 92 ? 9.073 -0.116 8.033 1.00 96.19 92 GLY A C 1
ATOM 759 O O . GLY A 1 92 ? 8.752 1.069 7.923 1.00 96.19 92 GLY A O 1
ATOM 760 N N . GLN A 1 93 ? 10.335 -0.516 8.204 1.00 94.75 93 GLN A N 1
ATOM 761 C CA . GLN A 1 93 ? 11.475 0.398 8.339 1.00 94.75 93 GLN A CA 1
ATOM 762 C C . GLN A 1 93 ? 11.598 1.334 7.130 1.00 94.75 93 GLN A C 1
ATOM 764 O O . GLN A 1 93 ? 11.743 2.546 7.293 1.00 94.75 93 GLN A O 1
ATOM 769 N N . TYR A 1 94 ? 11.417 0.809 5.913 1.00 94.75 94 TYR A N 1
ATOM 770 C CA . TYR A 1 94 ? 11.419 1.616 4.687 1.00 94.75 94 TYR A CA 1
ATOM 771 C C . TYR A 1 94 ? 10.419 2.791 4.724 1.00 94.75 94 TYR A C 1
ATOM 773 O O . TYR A 1 94 ? 10.702 3.876 4.198 1.00 94.75 94 TYR A O 1
ATOM 781 N N . PHE A 1 95 ? 9.240 2.597 5.325 1.00 95.12 95 PHE A N 1
ATOM 782 C CA . PHE A 1 95 ? 8.229 3.649 5.435 1.00 95.12 95 PHE A CA 1
ATOM 783 C C . PHE A 1 95 ? 8.478 4.603 6.609 1.00 95.12 95 PHE A C 1
ATOM 785 O O . PHE A 1 95 ? 8.205 5.802 6.485 1.00 95.12 95 PHE A O 1
ATOM 792 N N . GLU A 1 96 ? 9.000 4.105 7.729 1.00 90.69 96 GLU A N 1
ATOM 793 C CA . GLU A 1 96 ? 9.320 4.918 8.910 1.00 90.69 96 GLU A CA 1
ATOM 794 C C . GLU A 1 96 ? 10.461 5.909 8.646 1.00 90.69 96 GLU A C 1
ATOM 796 O O . GLU A 1 96 ? 10.407 7.048 9.110 1.00 90.69 96 GLU A O 1
ATOM 801 N N . GLU A 1 97 ? 11.429 5.541 7.805 1.00 85.19 97 GLU A N 1
ATOM 802 C CA . GLU A 1 97 ? 12.549 6.398 7.388 1.00 85.19 97 GLU A CA 1
ATOM 803 C C . GLU A 1 97 ? 12.151 7.517 6.396 1.00 85.19 97 GLU A C 1
ATOM 805 O O . GLU A 1 97 ? 12.997 8.210 5.823 1.00 85.19 97 GLU A O 1
ATOM 810 N N . SER A 1 98 ? 10.853 7.726 6.150 1.00 84.62 98 SER A N 1
ATOM 811 C CA . SER A 1 98 ? 10.376 8.703 5.170 1.00 84.62 98 SER A CA 1
ATOM 812 C C . SER A 1 98 ? 10.522 10.162 5.631 1.00 84.62 98 SER A C 1
ATOM 814 O O . SER A 1 98 ? 10.153 10.557 6.736 1.00 84.62 98 SER A O 1
ATOM 816 N N . SER A 1 99 ? 11.008 11.021 4.727 1.00 84.19 99 SER A N 1
ATOM 817 C CA . SER A 1 99 ? 11.002 12.474 4.931 1.00 84.19 99 SER A CA 1
ATOM 818 C C . SER A 1 99 ? 9.572 13.025 5.028 1.00 84.19 99 SER A C 1
ATOM 820 O O . SER A 1 99 ? 8.629 12.437 4.496 1.00 84.19 99 SER A O 1
ATOM 822 N N . CYS A 1 100 ? 9.388 14.205 5.632 1.00 83.50 100 CYS A N 1
ATOM 823 C CA . CYS A 1 100 ? 8.058 14.813 5.789 1.00 83.50 100 CYS A CA 1
ATOM 824 C C . CYS A 1 100 ? 7.288 14.981 4.464 1.00 83.50 100 CYS A C 1
ATOM 826 O O . CYS A 1 100 ? 6.066 14.829 4.436 1.00 83.50 100 CYS A O 1
ATOM 828 N N . SER A 1 101 ? 7.978 15.304 3.363 1.00 84.44 101 SER A N 1
ATOM 829 C CA . SER A 1 101 ? 7.354 15.425 2.039 1.00 84.44 101 SER A CA 1
ATOM 830 C C . SER A 1 101 ? 6.928 14.063 1.489 1.00 84.44 101 SER A C 1
ATOM 832 O O . SER A 1 101 ? 5.797 13.929 1.024 1.00 84.44 101 SER A O 1
ATOM 834 N N . ARG A 1 102 ? 7.791 13.046 1.602 1.00 90.81 102 ARG A N 1
ATOM 835 C CA . ARG A 1 102 ? 7.515 11.670 1.166 1.00 90.81 102 ARG A CA 1
ATOM 836 C C . ARG A 1 102 ? 6.365 11.055 1.959 1.00 90.81 102 ARG A C 1
ATOM 838 O O . ARG A 1 102 ? 5.464 10.465 1.373 1.00 90.81 102 ARG A O 1
ATOM 845 N N . ARG A 1 103 ? 6.346 11.281 3.272 1.00 93.06 103 ARG A N 1
ATOM 846 C CA . ARG A 1 103 ? 5.286 10.847 4.184 1.00 93.06 103 ARG A CA 1
ATOM 847 C C . ARG A 1 103 ? 3.903 11.329 3.746 1.00 93.06 103 ARG A C 1
ATOM 849 O O . ARG A 1 103 ? 2.969 10.537 3.730 1.00 93.06 103 ARG A O 1
ATOM 856 N N . ARG A 1 104 ? 3.760 12.601 3.353 1.00 92.88 104 ARG A N 1
ATOM 857 C CA . ARG A 1 104 ? 2.471 13.131 2.869 1.00 92.88 104 ARG A CA 1
ATOM 858 C C . ARG A 1 104 ? 1.984 12.380 1.629 1.00 92.88 104 ARG A C 1
ATOM 860 O O . ARG A 1 104 ? 0.816 12.019 1.556 1.00 92.88 104 ARG A O 1
ATOM 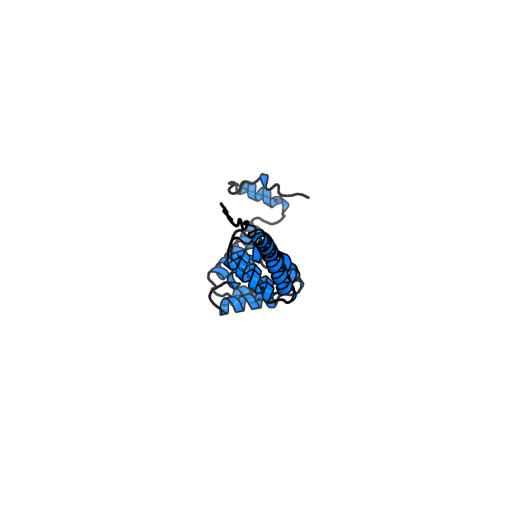867 N N . SER A 1 105 ? 2.883 12.116 0.683 1.00 94.25 105 SER A N 1
ATOM 868 C CA . SER A 1 105 ? 2.556 11.346 -0.519 1.00 94.25 105 SER A CA 1
ATOM 869 C C . SER A 1 105 ? 2.202 9.891 -0.199 1.00 94.25 105 SER A C 1
ATOM 871 O O . SER A 1 105 ? 1.293 9.347 -0.819 1.00 94.25 105 SER A O 1
ATOM 873 N N . ILE A 1 106 ? 2.870 9.268 0.778 1.00 96.44 106 ILE A N 1
ATOM 874 C CA . ILE A 1 106 ? 2.530 7.918 1.253 1.00 96.44 106 ILE A CA 1
ATOM 875 C C . ILE A 1 106 ? 1.105 7.904 1.816 1.00 96.44 106 ILE A C 1
ATOM 877 O O . ILE A 1 106 ? 0.295 7.091 1.385 1.00 96.44 106 ILE A O 1
ATOM 881 N N . ILE A 1 107 ? 0.775 8.841 2.710 1.00 96.12 107 ILE A N 1
ATOM 882 C CA . ILE A 1 107 ? -0.559 8.939 3.322 1.00 96.12 107 ILE A CA 1
ATOM 883 C C . ILE A 1 107 ? -1.635 9.148 2.252 1.00 96.12 107 ILE A C 1
ATOM 885 O O . ILE A 1 107 ? -2.652 8.462 2.279 1.00 96.12 107 ILE A O 1
ATOM 889 N N . GLN A 1 108 ? -1.391 10.021 1.272 1.00 95.62 108 GLN A N 1
ATOM 890 C CA . GLN A 1 108 ? -2.316 10.230 0.156 1.00 95.62 108 GLN A CA 1
ATOM 891 C C . GLN A 1 108 ? -2.579 8.932 -0.628 1.00 95.62 108 GLN A C 1
ATOM 893 O O . GLN A 1 108 ? -3.732 8.590 -0.878 1.00 95.62 108 GLN A O 1
ATOM 898 N N . ASN A 1 109 ? -1.530 8.177 -0.973 1.00 97.06 109 ASN A N 1
ATOM 899 C CA . ASN A 1 109 ? -1.699 6.896 -1.667 1.00 97.06 109 ASN A CA 1
ATOM 900 C C . ASN A 1 109 ? -2.430 5.866 -0.793 1.00 97.06 109 ASN A C 1
ATOM 902 O O . ASN A 1 109 ? -3.265 5.121 -1.299 1.00 97.06 109 ASN A O 1
ATOM 906 N N . CYS A 1 110 ? -2.162 5.839 0.515 1.00 97.81 110 CYS A N 1
ATOM 907 C CA . CYS A 1 110 ? -2.885 4.986 1.453 1.00 97.81 110 CYS A CA 1
ATOM 908 C C . CYS A 1 110 ? -4.381 5.317 1.496 1.00 97.81 110 CYS A C 1
ATOM 910 O O . CYS A 1 110 ? -5.192 4.396 1.440 1.00 97.81 110 CYS A O 1
ATOM 912 N N . VAL A 1 111 ? -4.755 6.600 1.546 1.00 96.94 111 VAL A N 1
ATOM 913 C CA . VAL A 1 111 ? -6.163 7.034 1.511 1.00 96.94 111 VAL A CA 1
ATOM 914 C C . VAL A 1 111 ? -6.850 6.540 0.239 1.00 96.94 111 VAL A C 1
ATOM 916 O O . VAL A 1 111 ? -7.931 5.971 0.323 1.00 96.94 111 VAL A O 1
ATOM 919 N N . GLU A 1 112 ? -6.200 6.650 -0.920 1.00 96.62 112 GLU A N 1
ATOM 920 C CA . GLU A 1 112 ? -6.732 6.097 -2.174 1.00 96.62 112 GLU A CA 1
ATOM 921 C C . GLU A 1 112 ? -6.854 4.562 -2.133 1.00 96.62 112 GLU A C 1
ATOM 923 O O . GLU A 1 112 ? -7.800 3.996 -2.675 1.00 96.62 112 GLU A O 1
ATOM 928 N N . MET A 1 113 ? -5.925 3.864 -1.470 1.00 97.81 113 MET A N 1
ATOM 929 C CA . MET A 1 113 ? -6.005 2.409 -1.284 1.00 97.81 113 MET A CA 1
ATOM 930 C C . MET A 1 113 ? -7.155 1.976 -0.366 1.00 97.81 113 MET A C 1
ATOM 932 O O . MET A 1 113 ? -7.615 0.843 -0.503 1.00 97.81 113 MET A O 1
ATOM 936 N N . LEU A 1 114 ? -7.647 2.842 0.532 1.00 97.25 114 LEU A N 1
ATOM 937 C CA . LEU A 1 114 ? -8.820 2.547 1.369 1.00 97.25 114 LEU A CA 1
ATOM 938 C C . LEU A 1 114 ? -10.103 2.371 0.541 1.00 97.25 114 LEU A C 1
ATOM 940 O O . LEU A 1 114 ? -11.049 1.754 1.020 1.00 97.25 114 LEU A O 1
ATOM 944 N N . GLU A 1 115 ? -10.128 2.862 -0.699 1.00 96.12 115 GLU A N 1
ATOM 945 C CA . GLU A 1 115 ? -11.255 2.729 -1.630 1.00 96.12 115 GLU A CA 1
ATOM 946 C C . GLU A 1 115 ? -11.088 1.555 -2.615 1.00 96.12 115 GLU A C 1
ATOM 948 O O . GLU A 1 115 ? -11.934 1.354 -3.484 1.00 96.12 115 GLU A O 1
ATOM 953 N N . SER A 1 116 ? -10.009 0.766 -2.504 1.00 96.56 116 SER A N 1
ATOM 954 C CA . SER A 1 116 ? -9.769 -0.387 -3.386 1.00 96.56 116 SER A CA 1
ATOM 955 C C . SER A 1 116 ? -10.851 -1.454 -3.226 1.00 96.56 116 SER A C 1
ATOM 957 O O . SER A 1 116 ? -11.279 -1.744 -2.109 1.00 96.56 116 SER A O 1
ATOM 959 N N . ASP A 1 117 ? -11.221 -2.125 -4.321 1.00 96.06 117 ASP A N 1
ATOM 960 C CA . ASP A 1 117 ? -12.103 -3.300 -4.293 1.00 96.06 117 ASP A CA 1
ATOM 961 C C . ASP A 1 117 ? -11.466 -4.476 -3.527 1.00 96.06 117 ASP A C 1
ATOM 963 O O . ASP A 1 117 ? -12.166 -5.274 -2.895 1.00 96.06 117 ASP A O 1
ATOM 967 N N . ALA A 1 118 ? -10.132 -4.579 -3.532 1.00 96.50 118 ALA A N 1
ATOM 968 C CA . ALA A 1 118 ? -9.409 -5.683 -2.913 1.00 96.50 118 ALA A CA 1
ATOM 969 C C . ALA A 1 118 ? -9.251 -5.467 -1.391 1.00 96.50 118 ALA A C 1
ATOM 971 O O . ALA A 1 118 ? -8.589 -4.512 -0.977 1.00 96.50 118 ALA A O 1
ATOM 972 N N . PRO A 1 119 ? -9.768 -6.372 -0.530 1.00 97.75 119 PRO A N 1
ATOM 973 C CA . PRO A 1 119 ? -9.655 -6.223 0.925 1.00 97.75 119 PRO A CA 1
ATOM 974 C C . PRO A 1 119 ? -8.212 -6.139 1.429 1.00 97.75 119 PRO A C 1
ATOM 976 O O . PRO A 1 119 ? -7.935 -5.420 2.383 1.00 97.75 119 PRO A O 1
ATOM 979 N N . VAL A 1 120 ? -7.282 -6.835 0.765 1.00 97.19 120 VAL A N 1
ATOM 980 C CA . VAL A 1 120 ? -5.854 -6.819 1.115 1.00 97.19 120 VAL A CA 1
ATOM 981 C C . VAL A 1 120 ? -5.235 -5.423 0.990 1.00 97.19 120 VAL A C 1
ATOM 983 O O . VAL A 1 120 ? -4.397 -5.056 1.812 1.00 97.19 120 VAL A O 1
ATOM 986 N N . ASP A 1 121 ? -5.679 -4.614 0.024 1.00 97.94 121 ASP A N 1
ATOM 987 C CA . ASP A 1 121 ? -5.185 -3.245 -0.169 1.00 97.94 121 ASP A CA 1
ATOM 988 C C . ASP A 1 121 ? -5.660 -2.343 0.962 1.00 97.94 121 ASP A C 1
ATOM 990 O O . ASP A 1 121 ? -4.865 -1.623 1.561 1.00 97.94 121 ASP A O 1
ATOM 994 N N . ARG A 1 122 ? -6.950 -2.436 1.305 1.00 98.25 122 ARG A N 1
ATOM 995 C CA . ARG A 1 122 ? -7.527 -1.678 2.419 1.00 98.25 122 ARG A CA 1
ATOM 996 C C . ARG A 1 122 ? -6.879 -2.083 3.741 1.00 98.25 122 ARG A C 1
ATOM 998 O O . ARG A 1 122 ? -6.439 -1.220 4.492 1.00 98.25 122 ARG A O 1
ATOM 1005 N N . HIS A 1 123 ? -6.745 -3.386 3.994 1.00 97.88 123 HIS A N 1
ATOM 1006 C CA . HIS A 1 123 ? -6.094 -3.931 5.187 1.00 97.88 123 HIS A CA 1
ATOM 1007 C C . HIS A 1 123 ? -4.658 -3.408 5.338 1.00 97.88 123 HIS A C 1
ATOM 1009 O O . HIS A 1 123 ? -4.327 -2.772 6.339 1.00 97.88 123 HIS A O 1
ATOM 1015 N N . SER A 1 124 ? -3.811 -3.645 4.337 1.00 97.94 124 SER A N 1
ATOM 1016 C CA . SER A 1 124 ? -2.404 -3.234 4.376 1.00 97.94 124 SER A CA 1
ATOM 1017 C C . SER A 1 124 ? -2.235 -1.711 4.457 1.00 97.94 124 SER A C 1
ATOM 1019 O O . SER A 1 124 ? -1.371 -1.226 5.190 1.00 97.94 124 SER A O 1
ATOM 1021 N N . SER A 1 125 ? -3.113 -0.943 3.802 1.00 98.06 125 SER A N 1
ATOM 1022 C CA . SER A 1 125 ? -3.150 0.518 3.921 1.00 98.06 125 SER A CA 1
ATOM 1023 C C . SER A 1 125 ? -3.454 0.985 5.348 1.00 98.06 125 SER A C 1
ATOM 1025 O O . SER A 1 125 ? -2.742 1.840 5.877 1.00 98.06 125 SER A O 1
ATOM 1027 N N . VAL A 1 126 ? -4.447 0.389 6.023 1.00 97.50 126 VAL A N 1
ATOM 1028 C CA . VAL A 1 126 ? -4.749 0.719 7.428 1.00 97.50 126 VAL A CA 1
ATOM 1029 C C . VAL A 1 126 ? -3.553 0.418 8.337 1.00 97.50 126 VAL A C 1
ATOM 1031 O O . VAL A 1 126 ? -3.249 1.224 9.220 1.00 97.50 126 VAL A O 1
ATOM 1034 N N . ILE A 1 127 ? -2.833 -0.689 8.115 1.00 96.19 127 ILE A N 1
ATOM 1035 C CA . ILE A 1 127 ? -1.600 -0.987 8.866 1.00 96.19 127 ILE A CA 1
ATOM 1036 C C . ILE A 1 127 ? -0.581 0.137 8.685 1.00 96.19 127 ILE A C 1
ATOM 1038 O O . ILE A 1 127 ? -0.093 0.681 9.677 1.00 96.19 127 ILE A O 1
ATOM 1042 N N . LEU A 1 128 ? -0.300 0.539 7.445 1.00 97.06 128 LEU A N 1
ATOM 1043 C CA . LEU A 1 128 ? 0.683 1.586 7.182 1.00 97.06 128 LEU A CA 1
ATOM 1044 C C . LEU A 1 128 ? 0.271 2.939 7.784 1.00 97.06 128 LEU A C 1
ATOM 1046 O O . LEU A 1 128 ? 1.081 3.603 8.429 1.00 97.06 128 LEU A O 1
ATOM 1050 N N . LEU A 1 129 ? -0.998 3.333 7.660 1.00 95.75 129 LEU A N 1
ATOM 1051 C CA . LEU A 1 129 ? -1.520 4.553 8.292 1.00 95.75 129 LEU A CA 1
ATOM 1052 C C . LEU A 1 129 ? -1.379 4.523 9.822 1.00 95.75 129 LEU A C 1
ATOM 1054 O O . LEU A 1 129 ? -1.094 5.555 10.440 1.00 95.75 129 LEU A O 1
ATOM 1058 N N . THR A 1 130 ? -1.520 3.336 10.421 1.00 92.25 130 THR A N 1
ATOM 1059 C CA . THR A 1 130 ? -1.287 3.111 11.853 1.00 92.25 130 THR A CA 1
ATOM 1060 C C . THR A 1 130 ? 0.175 3.341 12.214 1.00 92.25 130 THR A C 1
ATOM 1062 O O . THR A 1 130 ? 0.448 4.110 13.132 1.00 92.25 130 THR A O 1
ATOM 1065 N N . MET A 1 131 ? 1.108 2.716 11.486 1.00 92.62 131 MET A N 1
ATOM 1066 C CA . MET A 1 131 ? 2.555 2.866 11.703 1.00 92.62 131 MET A CA 1
ATOM 1067 C C . MET A 1 131 ? 2.985 4.326 11.585 1.00 92.62 131 MET A C 1
ATOM 1069 O O . MET A 1 131 ? 3.749 4.845 12.396 1.00 92.62 131 MET A O 1
ATOM 1073 N N . LEU A 1 132 ? 2.411 5.031 10.612 1.00 92.69 132 LEU A N 1
ATOM 1074 C CA . LEU A 1 132 ? 2.675 6.442 10.419 1.00 92.69 132 LEU A CA 1
ATOM 1075 C C . LEU A 1 132 ? 2.033 7.314 11.505 1.00 92.69 132 LEU A C 1
ATOM 1077 O O . LEU A 1 132 ? 2.432 8.462 11.624 1.00 92.69 132 LEU A O 1
ATOM 1081 N N . ASN A 1 133 ? 1.100 6.848 12.333 1.00 89.31 133 ASN A N 1
ATOM 1082 C CA . ASN A 1 133 ? 0.343 7.707 13.254 1.00 89.31 133 ASN A CA 1
ATOM 1083 C C . ASN A 1 133 ? -0.368 8.871 12.528 1.00 89.31 133 ASN A C 1
ATOM 1085 O O . ASN A 1 133 ? -0.287 10.025 12.951 1.00 89.31 133 ASN A O 1
ATOM 1089 N N . SER A 1 134 ? -1.009 8.602 11.385 1.00 89.69 134 SER A N 1
ATOM 1090 C CA . SER A 1 134 ? -1.737 9.634 10.630 1.00 89.69 134 SER A CA 1
ATOM 1091 C C . SER A 1 134 ? -3.108 9.911 11.258 1.00 89.69 134 SER A C 1
ATOM 1093 O O . SER A 1 134 ? -4.078 9.200 11.002 1.00 89.69 134 SER A O 1
ATOM 1095 N N . THR A 1 135 ? -3.202 10.959 12.079 1.00 89.31 135 THR A N 1
ATOM 1096 C CA . THR A 1 135 ? -4.466 11.351 12.728 1.00 89.31 135 THR A CA 1
ATOM 1097 C C . THR A 1 135 ? -5.484 11.931 11.745 1.00 89.31 135 THR A C 1
ATOM 1099 O O . THR A 1 135 ? -6.686 11.809 11.961 1.00 89.31 135 THR A O 1
ATOM 1102 N N . GLU A 1 136 ? -5.033 12.491 10.617 1.00 90.38 136 GLU A N 1
ATOM 1103 C CA . GLU A 1 136 ? -5.921 13.045 9.583 1.00 90.38 136 GLU A CA 1
ATOM 1104 C C . GLU A 1 136 ? -6.740 11.983 8.829 1.00 90.38 136 GLU A C 1
ATOM 1106 O O . GLU A 1 136 ? -7.682 12.322 8.119 1.00 90.38 136 GLU A O 1
ATOM 1111 N N . THR A 1 137 ? -6.411 10.698 9.000 1.00 94.25 137 THR A N 1
ATOM 1112 C CA . THR A 1 137 ? -7.132 9.575 8.376 1.00 94.25 137 THR A CA 1
ATOM 1113 C C . THR A 1 137 ? -8.118 8.881 9.312 1.00 94.25 137 THR A C 1
ATOM 1115 O O . THR A 1 137 ? -8.797 7.939 8.899 1.00 94.25 137 THR A O 1
ATOM 1118 N N . LEU A 1 138 ? -8.241 9.345 10.561 1.00 92.94 138 LEU A N 1
ATOM 1119 C CA . LEU A 1 138 ? -9.048 8.671 11.576 1.00 92.94 138 LEU A CA 1
ATOM 1120 C C . LEU A 1 138 ? -10.526 8.553 11.194 1.00 92.94 138 LEU A C 1
ATOM 1122 O O . LEU A 1 138 ?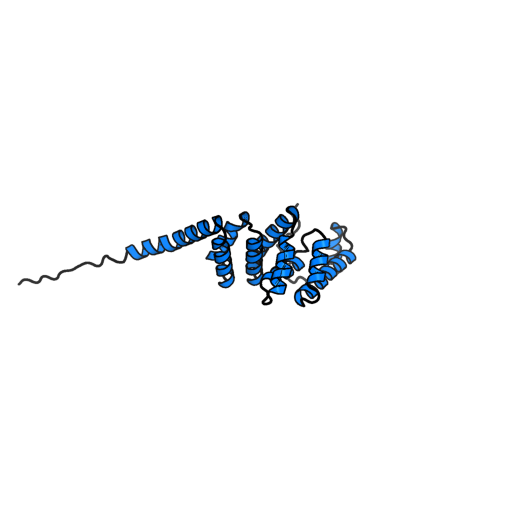 -11.099 7.492 11.415 1.00 92.94 138 LEU A O 1
ATOM 1126 N N . ASP A 1 139 ? -11.123 9.569 10.566 1.00 92.50 139 ASP A N 1
ATOM 1127 C CA . ASP A 1 139 ? -12.524 9.513 10.119 1.00 92.50 139 ASP A CA 1
ATOM 1128 C C . ASP A 1 139 ? -12.749 8.416 9.064 1.00 92.50 139 ASP A C 1
ATOM 1130 O O . ASP A 1 139 ? -13.716 7.654 9.140 1.00 92.50 139 ASP A O 1
ATOM 1134 N N . ALA A 1 140 ? -11.827 8.282 8.104 1.00 94.06 140 ALA A N 1
ATOM 1135 C CA . ALA A 1 140 ? -11.891 7.241 7.080 1.00 94.06 140 ALA A CA 1
ATOM 1136 C C . ALA A 1 140 ? -11.735 5.841 7.698 1.00 94.06 140 ALA A C 1
ATOM 1138 O O . ALA A 1 140 ? -12.488 4.923 7.375 1.00 94.06 140 ALA A O 1
ATOM 1139 N N . ILE A 1 141 ? -10.807 5.684 8.647 1.00 95.19 141 ILE A N 1
ATOM 1140 C CA . ILE A 1 141 ? -10.599 4.422 9.372 1.00 95.19 141 ILE A CA 1
ATOM 1141 C C . ILE A 1 141 ? -11.821 4.085 10.242 1.00 95.19 141 ILE A C 1
ATOM 1143 O O . ILE A 1 141 ? -12.264 2.937 10.284 1.00 95.19 141 ILE A O 1
ATOM 1147 N N . ALA A 1 142 ? -12.413 5.083 10.897 1.00 93.69 142 ALA A N 1
ATOM 1148 C CA . ALA A 1 142 ? -13.627 4.963 11.697 1.00 93.69 142 ALA A CA 1
ATOM 1149 C C . ALA A 1 142 ? -14.842 4.534 10.861 1.00 93.69 142 ALA A C 1
ATOM 1151 O O . ALA A 1 142 ? -15.658 3.727 11.320 1.00 93.69 142 ALA A O 1
ATOM 1152 N N . TYR A 1 143 ? -14.939 5.020 9.623 1.00 94.25 143 TYR A N 1
ATOM 1153 C CA . TYR A 1 143 ? -15.925 4.552 8.657 1.00 94.25 143 TYR A CA 1
ATOM 1154 C C . TYR A 1 143 ? -15.693 3.077 8.296 1.00 94.25 143 TYR A C 1
ATOM 1156 O O . TYR A 1 143 ? -16.582 2.251 8.517 1.00 94.25 143 TYR A O 1
ATOM 1164 N N . LEU A 1 144 ? -14.476 2.705 7.872 1.00 96.00 144 LEU A N 1
ATOM 1165 C CA . LEU A 1 144 ? -14.138 1.312 7.539 1.00 96.00 144 LEU A CA 1
ATOM 1166 C C . LEU A 1 144 ? -14.416 0.344 8.694 1.00 96.00 144 LEU A C 1
ATOM 1168 O O . LEU A 1 144 ? -15.011 -0.708 8.478 1.00 96.00 144 LEU A O 1
ATOM 1172 N N . ALA A 1 145 ? -14.069 0.710 9.931 1.00 95.38 145 ALA A N 1
ATOM 1173 C CA . ALA A 1 145 ? -14.304 -0.103 11.127 1.00 95.38 145 ALA A CA 1
ATOM 1174 C C . ALA A 1 145 ? -15.776 -0.521 11.319 1.00 95.38 145 ALA A C 1
ATOM 1176 O O . ALA A 1 145 ? -16.055 -1.553 11.942 1.00 95.38 145 ALA A O 1
ATOM 1177 N N . GLN A 1 146 ? -16.714 0.275 10.800 1.00 93.31 146 GLN A N 1
ATOM 1178 C CA . GLN A 1 146 ? -18.152 0.030 10.890 1.00 93.31 146 GLN A CA 1
ATOM 1179 C C . GLN A 1 146 ? -18.718 -0.622 9.632 1.00 93.31 146 GLN A C 1
ATOM 1181 O O . GLN A 1 146 ? -19.556 -1.516 9.744 1.00 93.31 146 GLN A O 1
ATOM 1186 N N . THR A 1 147 ? -18.293 -0.165 8.453 1.00 95.19 147 THR A N 1
ATOM 1187 C CA . THR A 1 147 ? -19.023 -0.413 7.203 1.00 95.19 147 THR A CA 1
ATOM 1188 C C . THR A 1 147 ? -18.269 -1.253 6.185 1.00 95.19 147 THR A C 1
ATOM 1190 O O . THR A 1 147 ? -18.888 -1.647 5.198 1.00 95.19 147 THR A O 1
ATOM 1193 N N . ASP A 1 148 ? -16.970 -1.523 6.370 1.00 97.88 148 ASP A N 1
ATOM 1194 C CA . ASP A 1 148 ? -16.219 -2.317 5.391 1.00 97.88 148 ASP A CA 1
ATOM 1195 C C . ASP A 1 148 ? -16.876 -3.696 5.222 1.00 97.88 148 ASP A C 1
ATOM 1197 O O . ASP A 1 148 ? -17.245 -4.303 6.231 1.00 97.88 148 ASP A O 1
ATOM 1201 N N . PRO A 1 149 ? -17.056 -4.214 3.993 1.00 96.50 149 PRO A N 1
ATOM 1202 C CA . PRO A 1 149 ? -17.649 -5.534 3.785 1.00 96.50 149 PRO A CA 1
ATOM 1203 C C . PRO A 1 149 ? -16.809 -6.665 4.398 1.00 96.50 149 PRO A C 1
ATOM 1205 O O . PRO A 1 149 ? -17.365 -7.648 4.897 1.00 96.50 149 PRO A O 1
ATOM 1208 N N . ASP A 1 150 ? -15.486 -6.520 4.427 1.00 97.75 150 ASP A N 1
ATOM 1209 C CA . ASP A 1 150 ? -14.559 -7.523 4.931 1.00 97.75 150 ASP A CA 1
ATOM 1210 C C . ASP A 1 150 ? -14.370 -7.396 6.453 1.00 97.75 150 ASP A C 1
ATOM 1212 O O . ASP A 1 150 ? -13.998 -6.350 6.987 1.00 97.75 150 ASP A O 1
ATOM 1216 N N . SER A 1 151 ? -14.634 -8.481 7.188 1.00 96.06 151 SER A N 1
ATOM 1217 C CA . SER A 1 151 ? -14.538 -8.482 8.652 1.00 96.06 151 SER A CA 1
ATOM 1218 C C . SER A 1 151 ? -13.127 -8.264 9.180 1.00 96.06 151 SER A C 1
ATOM 1220 O O . SER A 1 151 ? -12.974 -7.727 10.275 1.00 96.06 151 SER A O 1
ATOM 1222 N N . HIS A 1 152 ? -12.111 -8.687 8.433 1.00 94.56 152 HIS A N 1
ATOM 1223 C CA . HIS A 1 152 ? -10.724 -8.542 8.836 1.00 94.56 152 HIS A CA 1
ATOM 1224 C C . HIS A 1 152 ? -10.271 -7.086 8.698 1.00 94.56 152 HIS A C 1
ATOM 1226 O O . HIS A 1 152 ? -9.653 -6.552 9.618 1.00 94.56 152 HIS A O 1
ATOM 1232 N N . VAL A 1 153 ? -10.692 -6.406 7.623 1.00 97.38 153 VAL A N 1
ATOM 1233 C CA . VAL A 1 153 ? -10.482 -4.956 7.465 1.00 97.38 153 VAL A CA 1
ATOM 1234 C C . VAL A 1 153 ? -11.167 -4.185 8.596 1.00 97.38 153 VAL A C 1
ATOM 1236 O O . VAL A 1 153 ? -10.539 -3.322 9.213 1.00 97.38 153 VAL A O 1
ATOM 1239 N N . ARG A 1 154 ? -12.419 -4.537 8.939 1.00 96.88 154 ARG A N 1
ATOM 1240 C CA . ARG A 1 154 ? -13.119 -3.920 10.082 1.00 96.88 154 ARG A CA 1
ATOM 1241 C C . ARG A 1 154 ? -12.352 -4.097 11.390 1.00 96.88 154 ARG A C 1
ATOM 1243 O O . ARG A 1 154 ? -12.256 -3.152 12.168 1.00 96.88 154 ARG A O 1
ATOM 1250 N N . GLU A 1 155 ? -11.837 -5.296 11.651 1.00 94.75 155 GLU A N 1
ATOM 1251 C CA . GLU A 1 155 ? -11.108 -5.585 12.887 1.00 94.75 155 GLU A CA 1
ATOM 1252 C C . GLU A 1 155 ? -9.801 -4.798 12.968 1.00 94.75 155 GLU A C 1
ATOM 1254 O O . GLU A 1 155 ? -9.555 -4.132 13.972 1.00 94.75 155 GLU A O 1
ATOM 1259 N N . VAL A 1 156 ? -9.003 -4.775 11.897 1.00 94.56 156 VAL A N 1
ATOM 1260 C CA . VAL A 1 156 ? -7.759 -3.994 11.879 1.00 94.56 156 VAL A CA 1
ATOM 1261 C C . VAL A 1 156 ? -8.023 -2.499 12.067 1.00 94.56 156 VAL A C 1
ATOM 1263 O O . VAL A 1 156 ? -7.307 -1.840 12.822 1.00 94.56 156 VAL A O 1
ATOM 1266 N N . ALA A 1 157 ? -9.079 -1.963 11.450 1.00 95.62 157 ALA A N 1
ATOM 1267 C CA . ALA A 1 157 ? -9.459 -0.566 11.617 1.00 95.62 157 ALA A CA 1
ATOM 1268 C C . ALA A 1 157 ? -9.840 -0.249 13.073 1.00 95.62 157 ALA A C 1
ATOM 1270 O O . ALA A 1 157 ? -9.418 0.772 13.613 1.00 95.62 157 ALA A O 1
ATOM 1271 N N . LYS A 1 158 ? -10.555 -1.147 13.765 1.00 94.62 158 LYS A N 1
ATOM 1272 C CA . LYS A 1 158 ? -10.836 -0.995 15.205 1.00 94.62 158 LYS A CA 1
ATOM 1273 C C . LYS A 1 158 ? -9.563 -1.030 16.044 1.00 94.62 158 LYS A C 1
ATOM 1275 O O . LYS A 1 158 ? -9.389 -0.177 16.910 1.00 94.62 158 LYS A O 1
ATOM 1280 N N . GLN A 1 159 ? -8.670 -1.982 15.778 1.00 91.12 159 GLN A N 1
ATOM 1281 C CA . GLN A 1 159 ? -7.397 -2.097 16.493 1.00 91.12 159 GLN A CA 1
ATOM 1282 C C . GLN A 1 159 ? -6.534 -0.841 16.319 1.00 91.12 159 GLN A C 1
ATOM 1284 O O . GLN A 1 159 ? -5.909 -0.395 17.278 1.00 91.12 159 GLN A O 1
ATOM 1289 N N . MET A 1 160 ? -6.534 -0.236 15.128 1.00 89.38 160 MET A N 1
ATOM 1290 C CA . MET A 1 160 ? -5.882 1.051 14.881 1.00 89.38 160 MET A CA 1
ATOM 1291 C C . MET A 1 160 ? -6.469 2.151 15.768 1.00 89.38 160 MET A C 1
ATOM 1293 O O . MET A 1 160 ? -5.723 2.815 16.490 1.00 89.38 160 MET A O 1
ATOM 1297 N N . LEU A 1 161 ? -7.798 2.310 15.761 1.00 90.31 161 LEU A N 1
ATOM 1298 C CA . LEU A 1 161 ? -8.473 3.345 16.545 1.00 90.31 161 LEU A CA 1
ATOM 1299 C C . LEU A 1 161 ? -8.135 3.215 18.033 1.00 90.31 161 LEU A C 1
ATOM 1301 O O . LEU A 1 161 ? -7.753 4.196 18.658 1.00 90.31 161 LEU A O 1
ATOM 1305 N N . LEU A 1 162 ? -8.175 1.998 18.579 1.00 88.44 162 LEU A N 1
ATOM 1306 C CA . LEU A 1 162 ? -7.864 1.730 19.988 1.00 88.44 162 LEU A CA 1
ATOM 1307 C C . LEU A 1 162 ? -6.406 2.037 20.374 1.00 88.44 162 LEU A C 1
ATOM 1309 O O . LEU A 1 162 ? -6.120 2.281 21.545 1.00 88.44 162 LEU A O 1
ATOM 1313 N N . ARG A 1 163 ? -5.471 2.044 19.415 1.00 83.62 163 ARG A N 1
ATOM 1314 C CA . ARG A 1 163 ? -4.056 2.375 19.663 1.00 83.62 163 ARG A CA 1
ATOM 1315 C C . ARG A 1 163 ? -3.802 3.877 19.786 1.00 83.62 163 ARG A C 1
ATOM 1317 O O . ARG A 1 163 ? -2.771 4.267 20.333 1.00 83.62 163 ARG A O 1
ATOM 1324 N N . GLN A 1 164 ? -4.714 4.724 19.310 1.00 79.00 164 GLN A N 1
ATOM 1325 C CA . GLN A 1 164 ? -4.564 6.179 19.343 1.00 79.00 164 GLN A CA 1
ATOM 1326 C C . GLN A 1 164 ? -5.587 6.811 20.285 1.00 79.00 164 GLN A C 1
ATOM 1328 O O . GLN A 1 164 ? -6.765 6.489 20.236 1.00 79.00 164 GLN A O 1
ATOM 1333 N N . LYS A 1 165 ? -5.178 7.777 21.120 1.00 78.81 165 LYS A N 1
ATOM 1334 C CA . LYS A 1 165 ? -6.102 8.439 22.070 1.00 78.81 165 LYS A CA 1
ATOM 1335 C C . LYS A 1 165 ? -7.312 9.082 21.381 1.00 78.81 165 LYS A C 1
ATOM 1337 O O . LYS A 1 165 ? -8.412 9.066 21.925 1.00 78.81 165 LYS A O 1
ATOM 1342 N N . GLU A 1 166 ? -7.094 9.693 20.219 1.00 78.12 166 GLU A N 1
ATOM 1343 C CA . GLU A 1 166 ? -8.159 10.304 19.413 1.00 78.12 166 GLU A CA 1
ATOM 1344 C C . GLU A 1 166 ? -9.023 9.239 18.728 1.00 78.12 166 GLU A C 1
ATOM 1346 O O . GLU A 1 166 ? -10.248 9.356 18.731 1.00 78.12 166 GLU A O 1
ATOM 1351 N N . GLY A 1 167 ? -8.402 8.162 18.240 1.00 73.31 167 GLY A N 1
ATOM 1352 C CA . GLY A 1 167 ? -9.098 7.009 17.676 1.00 73.31 167 GLY A CA 1
ATOM 1353 C C . GLY A 1 167 ? -9.989 6.284 18.690 1.00 73.31 167 GLY A C 1
ATOM 1354 O O . GLY A 1 167 ? -11.133 5.978 18.373 1.00 73.31 167 GLY A O 1
ATOM 1355 N N . ASP A 1 168 ? -9.530 6.076 19.926 1.00 79.81 168 ASP A N 1
ATOM 1356 C CA . ASP A 1 168 ? -10.292 5.411 20.992 1.00 79.81 168 ASP A CA 1
ATOM 1357 C C . ASP A 1 168 ? -11.558 6.207 21.339 1.00 79.81 168 ASP A C 1
ATOM 1359 O O . ASP A 1 168 ? -12.659 5.661 21.408 1.00 79.81 168 ASP A O 1
ATOM 1363 N N . ARG A 1 169 ? -11.440 7.539 21.431 1.00 79.69 169 ARG A N 1
ATOM 1364 C CA . ARG A 1 169 ? -12.603 8.423 21.610 1.00 79.69 169 ARG A CA 1
ATOM 1365 C C . ARG A 1 169 ? -13.611 8.278 20.472 1.00 79.69 169 ARG A C 1
ATOM 1367 O O . ARG A 1 169 ? -14.807 8.184 20.744 1.00 79.69 169 ARG A O 1
ATOM 1374 N N . MET A 1 170 ? -13.145 8.239 19.223 1.00 81.69 170 MET A N 1
ATOM 1375 C CA . MET A 1 170 ? -14.017 8.008 18.068 1.00 81.69 170 MET A CA 1
ATOM 1376 C C . MET A 1 170 ? -14.671 6.629 18.126 1.00 81.69 170 MET A C 1
ATOM 1378 O O . MET A 1 170 ? -15.887 6.521 17.990 1.00 81.69 170 MET A O 1
ATOM 1382 N N . HIS A 1 171 ? -13.909 5.575 18.412 1.00 80.56 171 HIS A N 1
ATOM 1383 C CA . HIS A 1 171 ? -14.433 4.218 18.532 1.00 80.56 171 HIS A CA 1
ATOM 1384 C C . HIS A 1 171 ? -15.530 4.105 19.607 1.00 80.56 171 HIS A C 1
ATOM 1386 O O . HIS A 1 171 ? -16.579 3.493 19.378 1.00 80.56 171 HIS A O 1
ATOM 1392 N N . GLN A 1 172 ? -15.337 4.752 20.759 1.00 80.94 172 GLN A N 1
ATOM 1393 C CA . GLN A 1 172 ? -16.337 4.819 21.825 1.00 80.94 172 GLN A CA 1
ATOM 1394 C C . GLN A 1 172 ? -17.600 5.566 21.378 1.00 80.94 172 GLN A C 1
ATOM 1396 O O . GLN A 1 172 ? -18.707 5.075 21.600 1.00 80.94 172 GLN A O 1
ATOM 1401 N N . GLN A 1 173 ? -17.462 6.714 20.707 1.00 78.94 173 GLN A N 1
ATOM 1402 C CA . GLN A 1 173 ? -18.603 7.474 20.182 1.00 78.94 173 GLN A CA 1
ATOM 1403 C C . GLN A 1 173 ? -19.420 6.669 19.165 1.00 78.94 173 GLN A C 1
ATOM 1405 O O . GLN A 1 173 ? -20.649 6.667 19.236 1.00 78.94 173 GLN A O 1
ATOM 1410 N N . LEU A 1 174 ? -18.751 5.938 18.271 1.00 78.94 174 LEU A N 1
ATOM 1411 C CA . LEU A 1 174 ? -19.396 5.059 17.291 1.00 78.94 174 LEU A CA 1
ATOM 1412 C C . LEU A 1 174 ? -20.127 3.881 17.944 1.00 78.94 174 LEU A C 1
ATOM 1414 O O . LEU A 1 174 ? -21.222 3.492 17.533 1.00 78.94 174 LEU A O 1
ATOM 1418 N N . THR A 1 175 ? -19.543 3.320 18.999 1.00 75.38 175 THR A N 1
ATOM 1419 C CA . THR A 1 175 ? -20.166 2.228 19.754 1.00 75.38 175 THR A CA 1
ATOM 1420 C C . THR A 1 175 ? -21.406 2.721 20.506 1.00 75.38 175 THR A C 1
ATOM 1422 O O . THR A 1 175 ? -22.442 2.053 20.516 1.00 75.38 175 THR A O 1
ATOM 1425 N N . LEU A 1 176 ? -21.338 3.916 21.100 1.00 73.19 176 LEU A N 1
ATOM 1426 C CA . LEU A 1 176 ? -22.458 4.542 21.805 1.00 73.19 176 LEU A CA 1
ATOM 1427 C C . LEU A 1 176 ? -23.599 4.938 20.862 1.00 73.19 176 LEU A C 1
ATOM 1429 O O . LEU A 1 176 ? -24.760 4.727 21.210 1.00 73.19 176 LEU A O 1
ATOM 1433 N N . SER A 1 177 ? -23.300 5.475 19.676 1.00 68.00 177 SER A N 1
ATOM 1434 C CA . SER A 1 177 ? -24.328 5.827 18.689 1.00 68.00 177 SER A CA 1
ATOM 1435 C C . SER A 1 177 ? -25.050 4.585 18.157 1.00 68.00 177 SER A C 1
ATOM 1437 O O . SER A 1 177 ? -26.276 4.583 18.072 1.00 68.00 177 SER A O 1
ATOM 1439 N N . THR A 1 178 ? -24.319 3.500 17.892 1.00 62.03 178 THR A N 1
ATOM 1440 C CA . THR A 1 178 ? -24.891 2.240 17.390 1.00 62.03 178 THR A CA 1
ATOM 1441 C C . THR A 1 178 ? -25.757 1.540 18.447 1.00 62.03 178 THR A C 1
ATOM 1443 O O . THR A 1 178 ? -26.872 1.099 18.158 1.00 62.03 178 THR A O 1
ATOM 1446 N N . ASN A 1 179 ? -25.295 1.491 19.702 1.00 59.84 179 ASN A N 1
ATOM 1447 C CA . ASN A 1 179 ? -26.011 0.815 20.792 1.00 59.84 179 ASN A CA 1
ATOM 1448 C C . ASN A 1 179 ? -27.126 1.677 21.416 1.00 59.84 179 ASN A C 1
ATOM 1450 O O . ASN A 1 179 ? -28.097 1.144 21.959 1.00 59.84 179 ASN A O 1
ATOM 1454 N N . GLY A 1 180 ? -27.035 3.008 21.317 1.00 55.59 180 GLY A N 1
ATOM 1455 C CA . GLY A 1 180 ? -28.028 3.943 21.857 1.00 55.59 180 GLY A CA 1
ATOM 1456 C C . GLY A 1 180 ? -29.420 3.804 21.227 1.00 55.59 180 GLY A C 1
ATOM 1457 O O . GLY A 1 180 ? -30.426 3.995 21.911 1.00 55.59 180 GLY A O 1
ATOM 1458 N N . PHE A 1 181 ? -29.503 3.387 19.959 1.00 53.88 181 PHE A N 1
ATOM 1459 C CA . PHE A 1 181 ? -30.783 3.120 19.289 1.00 53.88 181 PHE A CA 1
ATOM 1460 C C . PHE A 1 181 ? -31.390 1.758 19.654 1.00 53.88 181 PHE A C 1
ATOM 1462 O O . PHE A 1 181 ? -32.615 1.633 19.726 1.00 53.88 181 PHE A O 1
ATOM 1469 N N . GLN A 1 182 ? -30.571 0.748 19.963 1.00 53.81 182 GLN A N 1
ATOM 1470 C CA . GLN A 1 182 ? -31.065 -0.572 20.377 1.00 53.81 182 GLN A CA 1
ATOM 1471 C C . GLN A 1 182 ? -31.772 -0.517 21.745 1.00 53.81 182 GLN A C 1
ATOM 1473 O O . GLN A 1 182 ? -32.792 -1.179 21.944 1.00 53.81 182 GLN A O 1
ATOM 1478 N N . GLY A 1 183 ? -31.308 0.345 22.658 1.00 51.12 183 GLY A N 1
ATOM 1479 C CA . GLY A 1 183 ? -31.952 0.568 23.959 1.00 51.12 183 GLY A CA 1
ATOM 1480 C C . GLY A 1 183 ? -33.329 1.248 23.887 1.00 51.12 183 GLY A C 1
ATOM 1481 O O . GLY A 1 183 ? -34.183 0.999 24.739 1.00 51.12 183 GLY A O 1
ATOM 1482 N N . LEU A 1 184 ? -33.585 2.068 22.860 1.00 49.12 184 LEU A N 1
ATOM 1483 C CA . LEU A 1 184 ? -34.887 2.720 22.648 1.00 49.12 184 LEU A CA 1
ATOM 1484 C C . LEU A 1 184 ? -35.933 1.767 22.052 1.00 49.12 184 LEU A C 1
ATOM 1486 O O . LEU A 1 184 ? -37.114 1.880 22.378 1.00 49.12 184 LEU A O 1
ATOM 1490 N N . LEU A 1 185 ? -35.510 0.792 21.243 1.00 50.03 185 LEU A N 1
ATOM 1491 C CA . LEU A 1 185 ? -36.399 -0.234 20.688 1.00 50.03 185 LEU A CA 1
ATOM 1492 C C . LEU A 1 185 ? -36.775 -1.305 21.725 1.00 50.03 185 LEU A C 1
ATOM 1494 O O . LEU A 1 185 ? -37.902 -1.795 21.717 1.00 50.03 185 LEU A O 1
ATOM 1498 N N . ALA A 1 186 ? -35.885 -1.609 22.675 1.00 50.47 186 ALA A N 1
ATOM 1499 C CA . ALA A 1 186 ? -36.172 -2.542 23.769 1.00 50.47 186 ALA A CA 1
ATOM 1500 C C . ALA A 1 186 ? -37.160 -1.984 24.818 1.00 50.47 186 ALA A C 1
ATOM 1502 O O . ALA A 1 186 ? -37.796 -2.750 25.544 1.00 50.47 186 ALA A O 1
ATOM 1503 N N . ARG A 1 187 ? -37.329 -0.655 24.903 1.00 45.03 187 ARG A N 1
ATOM 1504 C CA . ARG A 1 187 ? -38.171 -0.008 25.927 1.00 45.03 187 ARG A CA 1
ATOM 1505 C C . ARG A 1 187 ? -39.674 -0.002 25.602 1.00 45.03 187 ARG A C 1
ATOM 1507 O O . ARG A 1 187 ? -40.472 0.246 26.499 1.00 45.03 187 ARG A O 1
ATOM 1514 N N . ASN A 1 188 ? -40.073 -0.343 24.374 1.00 40.44 188 ASN A N 1
ATOM 1515 C CA . ASN A 1 188 ? -41.485 -0.393 23.958 1.00 40.44 188 ASN A CA 1
ATOM 1516 C C . ASN A 1 188 ? -42.127 -1.797 24.019 1.00 40.44 188 ASN A C 1
ATOM 1518 O O . ASN A 1 188 ? -43.250 -1.974 23.557 1.00 40.44 188 ASN A O 1
ATOM 1522 N N . GLY A 1 189 ? -41.455 -2.793 24.611 1.00 44.06 189 GLY A N 1
ATOM 1523 C CA . GLY A 1 189 ? -41.958 -4.172 24.713 1.00 44.06 189 GLY A CA 1
ATOM 1524 C C . GLY A 1 189 ? -42.807 -4.510 25.948 1.00 44.06 189 GLY A C 1
ATOM 1525 O O . GLY A 1 189 ? -43.305 -5.627 26.036 1.00 44.06 189 GLY A O 1
ATOM 1526 N N . TYR A 1 190 ? -43.001 -3.590 26.900 1.00 41.41 190 TYR A N 1
ATOM 1527 C CA . TYR A 1 190 ? -43.688 -3.887 28.168 1.00 41.41 190 TYR A CA 1
ATOM 1528 C C . TYR A 1 190 ? -44.907 -2.993 28.408 1.00 41.41 190 TYR A C 1
ATOM 1530 O O . TYR A 1 190 ? -44.930 -2.190 29.331 1.00 41.41 190 TYR A O 1
ATOM 1538 N N . TYR A 1 191 ? -45.947 -3.166 27.593 1.00 43.00 191 TYR A N 1
ATOM 1539 C CA . TYR A 1 191 ? -47.323 -2.853 27.989 1.00 43.00 191 TYR A CA 1
ATOM 1540 C C . TYR A 1 191 ? -48.267 -3.915 27.411 1.00 43.00 191 TYR A C 1
ATOM 1542 O O . TYR A 1 191 ? -48.944 -3.700 26.410 1.00 43.00 191 TYR A O 1
ATOM 1550 N N . GLN A 1 192 ? -48.330 -5.078 28.064 1.00 36.47 192 GLN A N 1
ATOM 1551 C CA . GLN A 1 192 ? -49.511 -5.939 28.000 1.00 36.47 192 GLN A CA 1
ATOM 1552 C C . GLN A 1 192 ? -50.174 -5.983 29.377 1.00 36.47 192 GLN A C 1
ATOM 1554 O O . GLN A 1 192 ? -49.745 -6.672 30.295 1.00 36.47 192 GLN A O 1
ATOM 1559 N N . SER A 1 193 ? -51.191 -5.127 29.479 1.00 36.38 193 SER A N 1
ATOM 1560 C CA . SER A 1 193 ? -52.458 -5.284 30.193 1.00 36.38 193 SER A CA 1
ATOM 1561 C C . SER A 1 193 ? -52.561 -6.441 31.199 1.00 36.38 193 SER A C 1
ATOM 1563 O O . SER A 1 193 ? -52.748 -7.602 30.842 1.00 36.38 193 SER A O 1
ATOM 1565 N N . THR A 1 194 ? -52.574 -6.089 32.483 1.00 36.97 194 THR A N 1
ATOM 1566 C CA . THR A 1 194 ? -53.205 -6.895 33.528 1.00 36.97 194 THR A CA 1
ATOM 1567 C C . THR A 1 194 ? -54.727 -6.797 33.377 1.00 36.97 194 THR A C 1
ATOM 1569 O O . THR A 1 194 ? -55.327 -5.823 33.832 1.00 36.9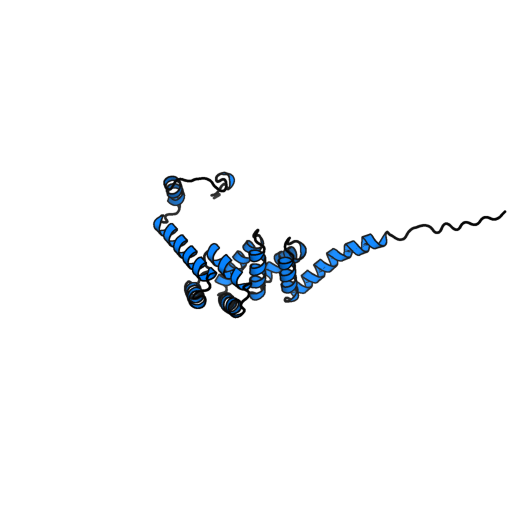7 194 THR A O 1
ATOM 1572 N N . PHE A 1 195 ? -55.361 -7.790 32.749 1.00 34.31 195 PHE A N 1
ATOM 1573 C CA . PHE A 1 195 ? -56.810 -7.993 32.849 1.00 34.31 195 PHE A CA 1
ATOM 1574 C C . PHE A 1 195 ? -57.094 -9.014 33.957 1.00 34.31 195 PHE A C 1
ATOM 1576 O O . PHE A 1 195 ? -57.029 -10.227 33.763 1.00 34.31 195 PHE A O 1
ATOM 1583 N N . THR A 1 196 ? -57.386 -8.509 35.152 1.00 38.53 196 THR A N 1
ATOM 1584 C CA . THR A 1 196 ? -57.952 -9.270 36.266 1.00 38.53 196 THR A CA 1
ATOM 1585 C C . THR A 1 196 ? -59.400 -9.638 35.940 1.00 38.53 196 THR A C 1
ATOM 1587 O O . THR A 1 196 ? -60.266 -8.774 35.823 1.00 38.53 196 THR A O 1
ATOM 1590 N N . SER A 1 197 ? -59.685 -10.935 35.804 1.00 35.22 197 SER A N 1
ATOM 1591 C CA . SER A 1 197 ? -61.059 -11.445 35.766 1.00 35.22 197 SER A CA 1
ATOM 1592 C C . SER A 1 197 ? -61.578 -11.626 37.193 1.00 35.22 197 SER A C 1
ATOM 1594 O O . SER A 1 197 ? -61.256 -12.613 37.848 1.00 35.22 197 SER A O 1
ATOM 1596 N N . HIS A 1 198 ? -62.406 -10.694 37.668 1.00 35.03 198 HIS A N 1
ATOM 1597 C CA . HIS A 1 198 ? -63.339 -10.953 38.764 1.00 35.03 198 HIS A CA 1
ATOM 1598 C C . HIS A 1 198 ? -64.691 -11.362 38.169 1.00 35.03 198 HIS A C 1
ATOM 1600 O O . HIS A 1 198 ? -65.349 -10.562 37.508 1.00 35.03 198 HIS A O 1
ATOM 1606 N N . LYS A 1 199 ? -65.118 -12.602 38.428 1.00 35.69 199 LYS A N 1
ATOM 1607 C CA . LYS A 1 199 ? -66.535 -12.980 38.416 1.00 35.69 199 LYS A CA 1
ATOM 1608 C C . LYS A 1 199 ? -67.005 -13.072 39.865 1.00 35.69 199 LYS A C 1
ATOM 1610 O O . LYS A 1 199 ? -66.458 -13.853 40.638 1.00 35.69 199 LYS A O 1
ATOM 1615 N N . LEU A 1 200 ? -68.002 -12.263 40.200 1.00 37.50 200 LEU A N 1
ATOM 1616 C CA . LEU A 1 200 ? -68.882 -12.436 41.348 1.00 37.50 200 LEU A CA 1
ATOM 1617 C C . LEU A 1 200 ? -70.310 -12.539 40.804 1.00 37.50 200 LEU A C 1
ATOM 1619 O O . LEU A 1 200 ? -70.685 -11.729 39.953 1.00 37.50 200 LEU A O 1
ATOM 1623 N N . LEU A 1 201 ? -71.036 -13.504 41.379 1.00 38.47 201 LEU A N 1
ATOM 1624 C CA . LEU A 1 201 ? -72.406 -13.975 41.125 1.00 38.47 201 LEU A CA 1
ATOM 1625 C C . LEU A 1 201 ? -72.554 -14.994 39.986 1.00 38.47 201 LEU A C 1
ATOM 1627 O O . LEU A 1 201 ? -72.463 -14.624 38.796 1.00 38.47 201 LEU A O 1
#